Protein AF-A0A7C5VC91-F1 (afdb_monomer)

Secondary structure (DSSP, 8-state):
-HHHHHHHHHHHHHHSTT--PPPEE-GGG--TT-EEEEEETTS-EEEEEEEEEETTEEEEE-TTS-EEEEEGGGEEEEEEPPPEE-TTS-EE-HHHHHHH--SHHHHHHHHHHHHHHHHHHHHHHHHHTTS-HHHHHHHHHHHHHHHHHHHHHHHHHHHHHHHHHHHHHHHHHHHHHHHTS---GGGSSSSS--

Structure (mmCIF, N/CA/C/O backbone):
data_AF-A0A7C5VC91-F1
#
_entry.id   AF-A0A7C5VC91-F1
#
loop_
_atom_site.group_PDB
_atom_site.id
_atom_site.type_symbol
_atom_site.label_atom_id
_atom_site.label_alt_id
_atom_site.label_comp_id
_atom_site.label_asym_id
_atom_site.label_entity_id
_atom_site.label_seq_id
_atom_site.pdbx_PDB_ins_code
_atom_site.Cartn_x
_atom_site.Cartn_y
_atom_site.Cartn_z
_atom_site.occupancy
_atom_site.B_iso_or_equiv
_atom_site.auth_seq_id
_atom_site.auth_comp_id
_atom_site.auth_asym_id
_atom_site.auth_atom_id
_atom_site.pdbx_PDB_model_num
ATOM 1 N N . MET A 1 1 ? 8.340 -13.300 -43.856 1.00 57.03 1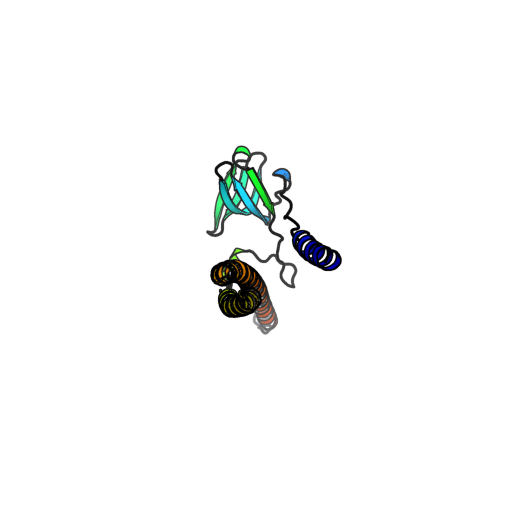 MET A N 1
ATOM 2 C CA . MET A 1 1 ? 7.976 -12.070 -43.106 1.00 57.03 1 MET A CA 1
ATOM 3 C C . MET A 1 1 ? 6.713 -12.177 -42.243 1.00 57.03 1 MET A C 1
ATOM 5 O O . MET A 1 1 ? 6.694 -11.562 -41.187 1.00 57.03 1 MET A O 1
ATOM 9 N N . VAL A 1 2 ? 5.677 -12.941 -42.617 1.00 63.28 2 VAL A N 1
ATOM 10 C CA . VAL A 1 2 ? 4.392 -12.965 -41.873 1.00 63.28 2 VAL A CA 1
ATOM 11 C C . VAL A 1 2 ? 4.487 -13.636 -40.489 1.00 63.28 2 VAL A C 1
ATOM 13 O O . VAL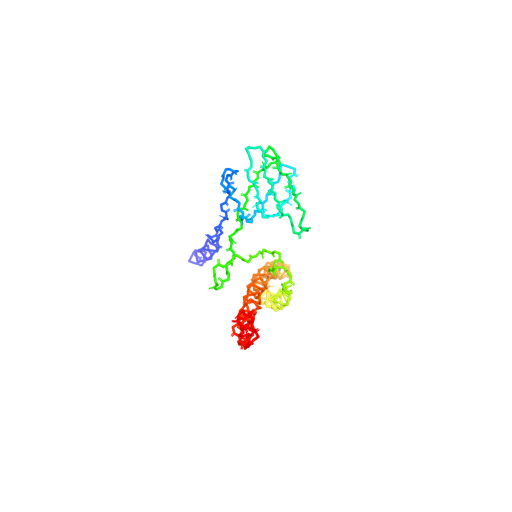 A 1 2 ? 3.925 -13.129 -39.523 1.00 63.28 2 VAL A O 1
ATOM 16 N N . LYS A 1 3 ? 5.274 -14.713 -40.346 1.00 62.66 3 LYS A N 1
ATOM 17 C CA . LYS A 1 3 ? 5.397 -15.466 -39.078 1.00 62.66 3 LYS A CA 1
ATOM 18 C C . LYS A 1 3 ? 5.996 -14.656 -37.912 1.00 62.66 3 LYS A C 1
ATOM 20 O O . LYS A 1 3 ? 5.588 -14.853 -36.775 1.00 62.66 3 LYS A O 1
ATOM 25 N N . SER A 1 4 ? 6.905 -13.713 -38.179 1.00 64.50 4 SER A N 1
ATOM 26 C CA . SER A 1 4 ? 7.536 -12.890 -37.129 1.00 64.50 4 SER A CA 1
ATOM 27 C C . SER A 1 4 ? 6.582 -11.830 -36.552 1.00 64.50 4 SER A C 1
ATOM 29 O O . SER A 1 4 ? 6.608 -11.570 -35.351 1.00 64.50 4 SER A O 1
ATOM 31 N N . LYS A 1 5 ? 5.660 -11.293 -37.368 1.00 67.94 5 LYS A N 1
ATOM 32 C CA . LYS A 1 5 ? 4.655 -10.315 -36.914 1.00 67.94 5 LYS A CA 1
ATOM 33 C C . LYS A 1 5 ? 3.611 -10.933 -35.971 1.00 67.94 5 LYS A C 1
ATOM 35 O O . LYS A 1 5 ? 3.174 -10.273 -35.034 1.00 67.94 5 LYS A O 1
ATOM 40 N N . ILE A 1 6 ? 3.255 -12.203 -36.186 1.00 74.75 6 ILE A N 1
ATOM 41 C CA . ILE A 1 6 ? 2.270 -12.921 -35.358 1.00 74.75 6 ILE A CA 1
ATOM 42 C C . ILE A 1 6 ? 2.822 -13.171 -33.946 1.00 74.75 6 ILE A C 1
ATOM 44 O O . ILE A 1 6 ? 2.123 -12.934 -32.967 1.00 74.75 6 ILE A O 1
ATOM 48 N N . ILE A 1 7 ? 4.094 -13.567 -33.822 1.00 73.62 7 ILE A N 1
ATOM 49 C CA . ILE A 1 7 ? 4.718 -13.859 -32.519 1.00 73.62 7 ILE A CA 1
ATOM 50 C C . ILE A 1 7 ? 4.812 -12.595 -31.651 1.00 73.62 7 ILE A C 1
ATOM 52 O O . ILE A 1 7 ? 4.464 -12.632 -30.471 1.00 73.62 7 ILE A O 1
ATOM 56 N N . LEU A 1 8 ? 5.209 -11.458 -32.236 1.00 72.19 8 LEU A N 1
ATOM 57 C CA . LEU A 1 8 ? 5.299 -10.187 -31.510 1.00 72.19 8 LEU A CA 1
ATOM 58 C C . LEU A 1 8 ? 3.923 -9.728 -30.995 1.00 72.19 8 LEU A C 1
ATOM 60 O O . LEU A 1 8 ? 3.803 -9.280 -29.857 1.00 72.19 8 LEU A O 1
ATOM 64 N N . SER A 1 9 ? 2.872 -9.897 -31.806 1.00 72.12 9 SER A N 1
ATOM 65 C CA . SER A 1 9 ? 1.502 -9.548 -31.419 1.00 72.12 9 SER A CA 1
ATOM 66 C C . SER A 1 9 ? 0.984 -10.399 -30.260 1.00 72.12 9 SER A C 1
ATOM 68 O O . SER A 1 9 ? 0.279 -9.873 -29.403 1.00 72.12 9 SER A O 1
ATOM 70 N N . VAL A 1 10 ? 1.317 -11.693 -30.214 1.00 73.56 10 VAL A N 1
ATOM 71 C CA . VAL A 1 10 ? 0.860 -12.597 -29.146 1.00 73.56 10 VAL A CA 1
ATOM 72 C C . VAL A 1 10 ? 1.529 -12.257 -27.812 1.00 73.56 10 VAL A C 1
ATOM 74 O O . VAL A 1 10 ? 0.835 -12.174 -26.802 1.00 73.56 10 VAL A O 1
ATOM 77 N N . ILE A 1 11 ? 2.836 -11.964 -27.808 1.00 73.00 11 ILE A N 1
ATOM 78 C CA . ILE A 1 11 ? 3.573 -11.577 -26.589 1.00 73.00 11 ILE A CA 1
ATOM 79 C C . ILE A 1 11 ? 2.999 -10.282 -25.994 1.00 73.00 11 ILE A C 1
ATOM 81 O O . ILE A 1 11 ? 2.732 -10.215 -24.792 1.00 73.00 11 ILE A O 1
ATOM 85 N N . VAL A 1 12 ? 2.734 -9.278 -26.838 1.00 72.44 12 VAL A N 1
ATOM 86 C CA . VAL A 1 12 ? 2.124 -8.009 -26.407 1.00 72.44 12 VAL A CA 1
ATOM 87 C C . VAL A 1 12 ? 0.711 -8.228 -25.858 1.00 72.44 12 VAL A C 1
ATOM 89 O O . VAL A 1 12 ? 0.364 -7.654 -24.827 1.00 72.44 12 VAL A O 1
ATOM 92 N N . LEU A 1 13 ? -0.090 -9.097 -26.485 1.00 68.12 13 LEU A N 1
ATOM 93 C CA . LEU A 1 13 ? -1.463 -9.360 -26.053 1.00 68.12 13 LEU A CA 1
ATOM 94 C C . LEU A 1 13 ? -1.518 -10.102 -24.706 1.00 68.12 13 LEU A C 1
ATOM 96 O O . LEU A 1 13 ? -2.333 -9.758 -23.852 1.00 68.12 13 LEU A O 1
ATOM 100 N N . THR A 1 14 ? -0.611 -11.058 -24.470 1.00 69.38 14 THR A N 1
ATOM 101 C CA . THR A 1 14 ? -0.527 -11.778 -23.184 1.00 69.38 14 THR A CA 1
ATOM 102 C C . THR A 1 14 ? -0.038 -10.910 -22.023 1.00 69.38 14 THR A C 1
ATOM 104 O O . THR A 1 14 ? -0.385 -11.176 -20.876 1.00 69.38 14 THR A O 1
ATOM 107 N N . GLY A 1 15 ? 0.713 -9.836 -22.292 1.00 64.94 15 GLY A N 1
ATOM 108 C CA . GLY A 1 15 ? 1.156 -8.899 -21.254 1.00 64.94 15 GLY A CA 1
ATOM 109 C C . GLY A 1 15 ? 0.039 -8.009 -20.691 1.00 64.94 15 GLY A C 1
ATOM 110 O O . GLY A 1 15 ? 0.188 -7.456 -19.601 1.00 64.94 15 GLY A O 1
ATOM 111 N N . LEU A 1 16 ? -1.088 -7.872 -21.401 1.00 62.41 16 LEU A N 1
ATOM 112 C CA . LEU A 1 16 ? -2.164 -6.938 -21.044 1.00 62.41 16 LEU A CA 1
ATOM 113 C C . LEU A 1 16 ? -3.298 -7.567 -20.216 1.00 62.41 16 LEU A C 1
ATOM 115 O O . LEU A 1 16 ? -4.097 -6.835 -19.631 1.00 62.41 16 LEU A O 1
ATOM 119 N N . THR A 1 17 ? -3.375 -8.895 -20.105 1.00 66.75 17 THR A N 1
ATOM 120 C CA . THR A 1 17 ? -4.518 -9.585 -19.470 1.00 66.75 17 THR A CA 1
ATOM 121 C C . THR A 1 17 ? -4.434 -9.705 -17.939 1.00 66.75 17 THR A C 1
ATOM 123 O O . THR A 1 17 ? -5.367 -10.199 -17.313 1.00 66.75 17 THR A O 1
ATOM 126 N N . GLY A 1 18 ? -3.365 -9.221 -17.295 1.00 59.62 18 GLY A N 1
ATOM 127 C CA . GLY A 1 18 ? -3.095 -9.464 -15.866 1.00 59.62 18 GLY A CA 1
ATOM 128 C C . GLY A 1 18 ? -3.644 -8.445 -14.854 1.00 59.62 18 GLY A C 1
ATOM 129 O O . GLY A 1 18 ? -3.421 -8.594 -13.652 1.00 59.62 18 GLY A O 1
ATOM 130 N N . CYS A 1 19 ? -4.335 -7.387 -15.280 1.00 66.50 19 CYS A N 1
ATOM 131 C CA . CYS A 1 19 ? -4.832 -6.357 -14.362 1.00 66.50 19 CYS A CA 1
ATOM 132 C C . CYS A 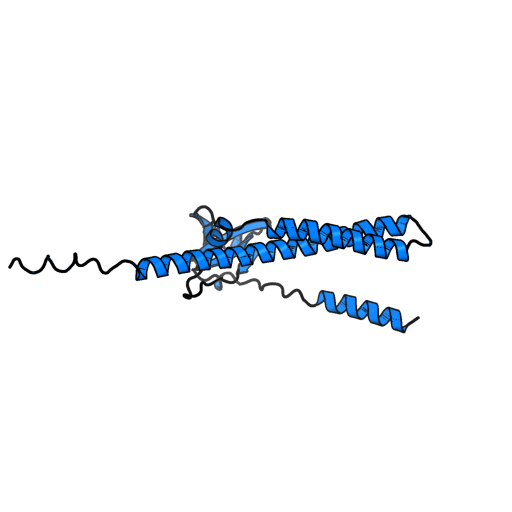1 19 ? -6.223 -6.707 -13.814 1.00 66.50 19 CYS A C 1
ATOM 134 O O . CYS A 1 19 ? -7.217 -6.096 -14.205 1.00 66.50 19 CYS A O 1
ATOM 136 N N . ALA A 1 20 ? -6.297 -7.638 -12.858 1.00 66.06 20 ALA A N 1
ATOM 137 C CA . ALA A 1 20 ? -7.486 -7.790 -12.020 1.00 66.06 20 ALA A CA 1
ATOM 138 C C . ALA A 1 20 ? -7.671 -6.504 -11.191 1.00 66.06 20 ALA A C 1
ATOM 140 O O . ALA A 1 20 ? -7.041 -6.303 -10.147 1.00 66.06 20 ALA A O 1
ATOM 141 N N . LYS A 1 21 ? -8.477 -5.565 -11.703 1.00 73.38 21 LYS A N 1
ATOM 142 C CA . LYS A 1 21 ? -8.856 -4.353 -10.970 1.00 73.38 21 LYS A CA 1
ATOM 143 C C . LYS A 1 21 ? -9.585 -4.793 -9.704 1.00 73.38 21 LYS A C 1
ATOM 145 O O . LYS A 1 21 ? -10.510 -5.595 -9.771 1.00 73.38 21 LYS A O 1
ATOM 150 N N . ARG A 1 22 ? -9.158 -4.276 -8.550 1.00 76.56 22 ARG A N 1
ATOM 151 C CA . ARG A 1 22 ? -9.860 -4.529 -7.286 1.00 76.56 22 ARG A CA 1
ATOM 152 C C . ARG A 1 22 ? -11.305 -4.039 -7.425 1.00 76.56 22 ARG A C 1
ATOM 154 O O . ARG A 1 22 ? -11.472 -2.902 -7.882 1.00 76.56 22 ARG A O 1
ATOM 161 N N . PRO A 1 23 ? -12.306 -4.859 -7.066 1.00 84.00 23 PRO A N 1
ATOM 162 C CA . PRO A 1 23 ? -13.695 -4.452 -7.164 1.00 84.00 23 PRO A CA 1
ATOM 163 C C . PRO A 1 23 ? -13.939 -3.254 -6.248 1.00 84.00 23 PRO A C 1
ATOM 165 O O . PRO A 1 23 ? -13.397 -3.169 -5.140 1.00 84.00 23 PRO A O 1
ATOM 168 N N . TYR A 1 24 ? -14.712 -2.302 -6.757 1.00 94.12 24 TYR A N 1
ATOM 169 C CA . TYR A 1 24 ? -15.314 -1.280 -5.916 1.00 94.12 24 TYR A CA 1
ATOM 170 C C . TYR A 1 24 ? -16.448 -1.933 -5.138 1.00 94.12 24 TYR A C 1
ATOM 172 O O . TYR A 1 24 ? -17.114 -2.815 -5.676 1.00 94.12 24 TYR A O 1
ATOM 180 N N . ILE A 1 25 ? -16.626 -1.513 -3.893 1.00 95.69 25 ILE A N 1
ATOM 181 C CA . ILE A 1 25 ? -17.716 -1.997 -3.048 1.00 95.69 25 ILE A CA 1
ATOM 182 C C . ILE A 1 25 ? -18.802 -0.932 -2.954 1.00 95.69 25 ILE A C 1
ATOM 184 O O . ILE A 1 25 ? -18.528 0.264 -3.125 1.00 95.69 25 ILE A O 1
ATOM 188 N N . HIS A 1 26 ? -20.025 -1.368 -2.681 1.00 96.69 26 HIS A N 1
ATOM 189 C CA . HIS A 1 26 ? -21.122 -0.459 -2.374 1.00 96.69 26 HIS A CA 1
ATOM 190 C C . HIS A 1 26 ? -20.989 0.112 -0.954 1.00 96.69 26 HIS A C 1
ATOM 192 O O . HIS A 1 26 ? -20.221 -0.382 -0.129 1.00 96.69 26 HIS A O 1
ATOM 198 N N . PHE A 1 27 ? -21.717 1.194 -0.669 1.00 96.00 27 PHE A N 1
ATOM 199 C CA . PHE A 1 27 ? -21.686 1.857 0.640 1.00 96.00 27 PHE A CA 1
ATOM 200 C C . PHE A 1 27 ? -22.170 0.922 1.753 1.00 96.00 27 PHE A C 1
ATOM 202 O O . PHE A 1 27 ? -21.615 0.895 2.845 1.00 96.00 27 PHE A O 1
ATOM 209 N N . GLU A 1 28 ? -23.182 0.123 1.442 1.00 95.62 28 GLU A N 1
ATOM 210 C CA . GLU A 1 28 ? -23.824 -0.839 2.330 1.00 95.62 28 GLU A CA 1
ATOM 211 C C . GLU A 1 28 ? -22.909 -2.032 2.661 1.00 95.62 28 GLU A C 1
ATOM 213 O O . GLU A 1 28 ? -23.094 -2.687 3.680 1.00 95.62 28 GLU A O 1
ATOM 218 N N . GLU A 1 29 ? -21.890 -2.283 1.835 1.00 95.12 29 GLU A N 1
ATOM 219 C CA . GLU A 1 29 ? -20.899 -3.356 2.012 1.00 95.12 29 GLU A CA 1
ATOM 220 C C . GLU A 1 29 ? -19.691 -2.911 2.863 1.00 95.12 29 GLU A C 1
ATOM 222 O O . GLU A 1 29 ? -18.749 -3.678 3.086 1.00 95.12 29 GLU A O 1
ATOM 227 N N . ALA A 1 30 ? -19.674 -1.657 3.328 1.00 94.94 30 ALA A N 1
ATOM 228 C CA . ALA A 1 30 ? -18.628 -1.125 4.193 1.00 94.94 30 ALA A CA 1
ATOM 229 C C . ALA A 1 30 ? -18.807 -1.618 5.641 1.00 94.94 30 ALA A C 1
ATOM 231 O O . ALA A 1 30 ? -19.343 -0.913 6.497 1.00 94.94 30 ALA A O 1
ATOM 232 N N . GLU A 1 31 ? -18.354 -2.841 5.920 1.00 92.94 31 GLU A N 1
ATOM 233 C CA . GLU A 1 31 ? -18.418 -3.410 7.273 1.00 92.94 31 GLU A CA 1
ATOM 234 C C . GLU A 1 31 ? -17.431 -2.713 8.233 1.00 92.94 31 GLU A C 1
ATOM 236 O O . GLU A 1 31 ? -16.351 -2.283 7.802 1.00 92.94 31 GLU A O 1
ATOM 241 N N . PRO A 1 32 ? -17.751 -2.639 9.540 1.00 92.12 32 PRO A N 1
ATOM 242 C CA . PRO A 1 32 ? -16.798 -2.231 10.568 1.00 92.12 32 PRO A CA 1
ATOM 243 C C . PRO A 1 32 ? -15.500 -3.044 10.506 1.00 92.12 32 PRO A C 1
ATOM 245 O O . PRO A 1 32 ? -15.490 -4.197 10.084 1.00 92.12 32 PRO A O 1
ATOM 248 N N . SER A 1 33 ? -14.391 -2.436 10.924 1.00 88.12 33 SER A N 1
ATOM 249 C CA . SER A 1 33 ? -13.038 -3.018 10.906 1.00 88.12 33 SER A CA 1
ATOM 250 C C . SER A 1 33 ? -12.404 -3.205 9.521 1.00 88.12 33 SER A C 1
ATOM 252 O O . SER A 1 33 ? -11.210 -3.502 9.445 1.00 88.12 33 SER A O 1
ATOM 254 N N . ASN A 1 34 ? -13.125 -2.970 8.420 1.00 90.44 34 ASN A N 1
ATOM 255 C CA . ASN A 1 34 ? -12.518 -2.961 7.090 1.00 90.44 34 ASN A CA 1
ATOM 256 C C . ASN A 1 34 ? -11.707 -1.677 6.855 1.00 90.44 34 ASN A C 1
ATOM 258 O O . ASN A 1 34 ? -12.163 -0.569 7.139 1.00 90.44 34 ASN A O 1
ATOM 262 N N . PHE A 1 35 ? -10.516 -1.814 6.267 1.00 91.94 35 PHE A N 1
ATOM 263 C CA . PHE A 1 35 ? -9.725 -0.673 5.805 1.00 91.94 35 PHE A CA 1
ATOM 264 C C . PHE A 1 35 ? -10.160 -0.268 4.393 1.00 91.94 35 PHE A C 1
ATOM 266 O O . PHE A 1 35 ? -10.033 -1.047 3.437 1.00 91.94 35 PHE A O 1
ATOM 273 N N . LEU A 1 36 ? -10.643 0.964 4.244 1.00 94.38 36 LEU A N 1
ATOM 274 C CA . LEU A 1 36 ? -11.180 1.484 2.989 1.00 94.38 36 LEU A CA 1
ATOM 275 C C . LEU A 1 36 ? -10.320 2.621 2.428 1.00 94.38 36 LEU A C 1
ATOM 277 O O . LEU A 1 36 ? -9.745 3.427 3.155 1.00 94.38 36 LEU A O 1
ATOM 281 N N . GLU A 1 37 ? -10.251 2.691 1.101 1.00 95.62 37 GLU A N 1
ATOM 282 C CA . GLU A 1 37 ? -9.867 3.891 0.357 1.00 95.62 37 GLU A CA 1
ATOM 283 C C . GLU A 1 37 ? -11.140 4.463 -0.275 1.00 95.62 37 GLU A C 1
ATOM 285 O O . GLU A 1 37 ? -11.728 3.851 -1.171 1.00 95.62 37 GLU A O 1
ATOM 290 N N . ILE A 1 38 ? -11.570 5.625 0.211 1.00 96.75 38 ILE A N 1
ATOM 291 C CA . ILE A 1 38 ? -12.729 6.359 -0.289 1.00 96.75 38 ILE A CA 1
ATOM 292 C C . ILE A 1 38 ? -12.236 7.473 -1.209 1.00 96.75 38 ILE A C 1
ATOM 294 O O . ILE A 1 38 ? -11.377 8.270 -0.837 1.00 96.75 38 ILE A O 1
ATOM 298 N N . ILE A 1 39 ? -12.786 7.529 -2.417 1.00 97.56 39 ILE A N 1
ATOM 299 C CA . ILE A 1 39 ? -12.580 8.626 -3.362 1.00 97.56 39 ILE A CA 1
ATOM 300 C C . ILE A 1 39 ? -13.851 9.465 -3.341 1.00 97.56 39 ILE A C 1
ATOM 302 O O . ILE A 1 39 ? -14.934 8.947 -3.623 1.00 97.56 39 ILE A O 1
ATOM 306 N N . LEU A 1 40 ? -13.722 10.742 -3.005 1.00 98.31 40 LEU A N 1
ATOM 307 C CA . LEU A 1 40 ? -14.830 11.685 -2.937 1.00 98.31 40 LEU A CA 1
ATOM 308 C C . LEU A 1 40 ? -15.199 12.241 -4.323 1.00 98.31 40 LEU A C 1
ATOM 310 O O . LEU A 1 40 ? -14.464 12.087 -5.304 1.00 98.31 40 LEU A O 1
ATOM 314 N N . GLN A 1 41 ? -16.351 12.905 -4.416 1.00 98.12 41 GLN A N 1
ATOM 315 C CA . GLN A 1 41 ? -16.823 13.561 -5.641 1.00 98.12 41 GLN A CA 1
ATOM 316 C C . GLN A 1 41 ? -15.867 14.657 -6.128 1.00 98.12 41 GLN A C 1
ATOM 318 O O . GLN A 1 41 ? -15.650 14.775 -7.333 1.00 98.12 41 GLN A O 1
ATOM 323 N N . ASN A 1 42 ? -15.230 15.384 -5.204 1.00 97.38 42 ASN A N 1
ATOM 324 C CA . ASN A 1 42 ? -14.195 16.383 -5.498 1.00 97.38 42 ASN A CA 1
ATOM 325 C C . ASN A 1 42 ? -12.853 15.760 -5.963 1.00 97.38 42 ASN A C 1
ATOM 327 O O . ASN A 1 42 ? -11.938 16.487 -6.336 1.00 97.38 42 ASN A O 1
ATOM 331 N N . GLY A 1 43 ? -12.718 14.427 -5.950 1.00 97.19 43 GLY A N 1
ATOM 332 C CA . GLY A 1 43 ? -11.495 13.701 -6.310 1.00 97.19 43 GLY A CA 1
ATOM 333 C C . GLY A 1 43 ? -10.506 13.483 -5.159 1.00 97.19 43 GLY A C 1
ATOM 334 O O . GLY A 1 43 ? -9.511 12.777 -5.347 1.00 97.19 43 GLY A O 1
ATOM 335 N N . GLU A 1 44 ? -10.780 14.031 -3.976 1.00 97.25 44 GLU A N 1
ATOM 336 C CA . GLU A 1 44 ? -10.001 13.800 -2.763 1.00 97.25 44 GLU A CA 1
ATOM 337 C C . GLU A 1 44 ? -10.052 12.326 -2.349 1.00 97.25 44 GLU A C 1
ATOM 339 O O . GLU A 1 44 ? -11.033 11.616 -2.595 1.00 97.25 44 GLU A O 1
ATOM 344 N N . LYS A 1 45 ? -8.967 11.848 -1.736 1.00 96.75 45 LYS A N 1
ATOM 345 C CA . LYS A 1 45 ? -8.838 10.464 -1.283 1.00 96.75 45 LYS A CA 1
ATOM 346 C C . LYS A 1 45 ? -8.687 10.416 0.224 1.00 96.75 45 LYS A C 1
ATOM 348 O O . LYS A 1 45 ? -7.699 10.912 0.755 1.00 96.75 45 LYS A O 1
ATOM 353 N N . ILE A 1 46 ? -9.612 9.725 0.873 1.00 95.44 46 ILE A N 1
ATOM 354 C CA . ILE A 1 46 ? -9.590 9.467 2.309 1.00 95.44 46 ILE A CA 1
ATOM 355 C C . ILE A 1 46 ? -9.291 7.984 2.518 1.00 95.44 46 ILE A C 1
ATOM 357 O O . ILE A 1 46 ? -9.814 7.122 1.810 1.00 95.44 46 ILE A O 1
ATOM 361 N N . GLN A 1 47 ? -8.412 7.674 3.467 1.00 94.75 47 GLN A N 1
ATOM 362 C CA . GLN A 1 47 ? -8.094 6.302 3.853 1.00 94.75 47 GLN A CA 1
ATOM 363 C C . GLN A 1 47 ? -8.279 6.148 5.355 1.00 94.75 47 GLN A C 1
ATOM 365 O O . GLN A 1 47 ? -7.895 7.033 6.118 1.00 94.75 47 GLN A O 1
ATOM 370 N N . GLY A 1 48 ? -8.855 5.027 5.766 1.00 93.62 48 GLY A N 1
ATOM 371 C CA . GLY A 1 48 ? -9.050 4.735 7.175 1.00 93.62 48 GLY A CA 1
ATOM 372 C C . GLY A 1 48 ? -9.787 3.426 7.403 1.00 93.62 48 GLY A C 1
ATOM 373 O O . GLY A 1 48 ? -10.283 2.792 6.466 1.00 93.62 48 GLY A O 1
ATOM 374 N N . THR A 1 49 ? -9.854 3.036 8.668 1.00 93.38 49 THR A N 1
ATOM 375 C CA . THR A 1 49 ? -10.607 1.859 9.108 1.00 93.38 49 THR A CA 1
ATOM 376 C C . THR A 1 49 ? -12.036 2.266 9.434 1.00 93.38 49 THR A C 1
ATOM 378 O O . THR A 1 49 ? -12.242 3.243 10.150 1.00 93.38 49 THR A O 1
ATOM 381 N N . VAL A 1 50 ? -13.032 1.535 8.936 1.00 95.50 50 VAL A N 1
ATOM 382 C CA . VAL A 1 50 ? -14.438 1.798 9.275 1.00 95.50 50 VAL A CA 1
ATOM 383 C C . VAL A 1 50 ? -14.654 1.514 10.755 1.00 95.50 50 VAL A C 1
ATOM 385 O O . VAL A 1 50 ? -14.533 0.374 11.200 1.00 95.50 50 VAL A O 1
ATOM 388 N N . MET A 1 51 ? -14.990 2.548 11.520 1.00 95.56 51 MET A N 1
ATOM 389 C CA . MET A 1 51 ? -15.427 2.397 12.906 1.00 95.56 51 MET A CA 1
ATOM 390 C C . MET A 1 51 ? -16.916 2.094 12.980 1.00 95.56 51 MET A C 1
ATOM 392 O O . MET A 1 51 ? -17.339 1.226 13.738 1.00 95.56 51 MET A O 1
ATOM 396 N N . LYS A 1 52 ? -17.712 2.826 12.197 1.00 96.44 52 LYS A N 1
ATOM 397 C CA . LYS A 1 52 ? -19.169 2.728 12.212 1.00 96.44 52 LYS A CA 1
ATOM 398 C C . LYS A 1 52 ? -19.729 3.021 10.826 1.00 96.44 52 LYS A C 1
ATOM 400 O O . LYS A 1 52 ? -19.270 3.949 10.158 1.00 96.44 52 LYS A O 1
ATOM 405 N N . SER A 1 53 ? -20.727 2.239 10.426 1.00 97.00 53 SER A N 1
ATOM 406 C CA . SER A 1 53 ? -21.502 2.462 9.207 1.00 97.00 53 SER A CA 1
ATOM 407 C C . SER A 1 53 ? -22.901 2.933 9.590 1.00 97.00 53 SER A C 1
ATOM 409 O O . SER A 1 53 ? -23.623 2.227 10.294 1.00 97.00 53 SER A O 1
ATOM 411 N N . GLU A 1 54 ? -23.254 4.157 9.202 1.00 96.81 54 GLU A N 1
ATOM 412 C CA . GLU A 1 54 ? -24.577 4.742 9.423 1.00 96.81 54 GLU A CA 1
ATOM 413 C C . GLU A 1 54 ? -25.284 4.957 8.076 1.00 96.81 54 GLU A C 1
ATOM 415 O O . GLU A 1 54 ? -24.615 5.111 7.054 1.00 96.81 54 GLU A O 1
ATOM 420 N N . PRO A 1 55 ? -26.629 5.039 8.029 1.00 96.94 55 PRO A N 1
ATOM 421 C CA . PRO A 1 55 ? -27.369 5.128 6.763 1.00 96.94 55 PRO A CA 1
ATOM 422 C C . PRO A 1 55 ? -26.948 6.284 5.838 1.00 96.94 55 PRO A C 1
ATOM 424 O O . PRO A 1 55 ? -27.101 6.197 4.617 1.00 96.94 55 PRO A O 1
ATOM 427 N N . HIS A 1 56 ? -26.418 7.370 6.411 1.00 97.62 56 HIS A N 1
ATOM 428 C CA . HIS A 1 56 ? -26.067 8.596 5.690 1.00 97.62 56 HIS A CA 1
ATOM 429 C C . HIS A 1 56 ? -24.583 8.968 5.765 1.00 97.62 56 HIS A C 1
ATOM 431 O O . HIS A 1 56 ? -24.179 9.920 5.097 1.00 97.62 56 HIS A O 1
ATOM 437 N N . GLN A 1 57 ? -23.765 8.247 6.537 1.00 98.00 57 GLN A N 1
ATOM 438 C CA . GLN A 1 57 ? -22.346 8.564 6.709 1.00 98.00 57 GLN A CA 1
ATOM 439 C C . GLN A 1 57 ? -21.513 7.347 7.129 1.00 98.00 57 GLN A C 1
ATOM 441 O O . GLN A 1 57 ? -22.004 6.442 7.799 1.00 98.00 57 GLN A O 1
ATOM 446 N N . LEU A 1 58 ? -20.233 7.345 6.754 1.00 97.81 58 LEU A N 1
ATOM 447 C CA . LEU A 1 58 ? -19.229 6.410 7.265 1.00 97.81 58 LEU A CA 1
ATOM 448 C C . LEU A 1 58 ? -18.320 7.135 8.245 1.00 97.81 58 LEU A C 1
ATOM 450 O O . LEU A 1 58 ? -17.757 8.173 7.908 1.00 97.81 58 LEU A O 1
ATOM 454 N N . VAL A 1 59 ? -18.126 6.562 9.429 1.00 97.81 59 VAL A N 1
ATOM 455 C CA . VAL A 1 59 ? -17.138 7.059 10.389 1.00 97.81 59 VAL A CA 1
ATOM 456 C C . VAL A 1 59 ? -15.867 6.242 10.219 1.00 97.81 59 VAL A C 1
ATOM 458 O O . VAL A 1 59 ? -15.854 5.036 10.481 1.00 97.81 59 VAL A O 1
ATOM 461 N N . LEU A 1 60 ? -14.803 6.894 9.760 1.00 96.81 60 LEU A N 1
ATOM 462 C CA . LEU A 1 60 ? -13.490 6.294 9.549 1.00 96.81 60 LEU A CA 1
ATOM 463 C C . LEU A 1 60 ? -12.516 6.733 10.639 1.00 96.81 60 LEU A C 1
ATOM 465 O O . LEU A 1 60 ? -12.470 7.908 10.988 1.00 96.81 60 LEU A O 1
ATOM 469 N N . LEU A 1 61 ? -11.673 5.817 11.101 1.00 94.94 61 LEU A N 1
ATOM 470 C CA . LEU A 1 61 ? -10.466 6.139 11.851 1.00 94.94 61 LEU A CA 1
ATOM 471 C C . LEU A 1 61 ? -9.313 6.342 10.864 1.00 94.94 61 LEU A C 1
ATOM 473 O O . LEU A 1 61 ? -8.870 5.384 10.223 1.00 94.94 61 LEU A O 1
ATOM 477 N N . ALA A 1 62 ? -8.860 7.584 10.710 1.00 92.50 62 ALA A N 1
ATOM 478 C CA . ALA A 1 62 ? -7.718 7.923 9.867 1.00 92.50 62 ALA A CA 1
ATOM 479 C C . ALA A 1 62 ? -6.386 7.621 10.576 1.00 92.50 62 ALA A C 1
ATOM 481 O O . ALA A 1 62 ? -6.336 7.449 11.792 1.00 92.50 62 ALA A O 1
ATOM 482 N N . SER A 1 63 ? -5.276 7.619 9.831 1.00 81.44 63 SER A N 1
ATOM 483 C CA . SER A 1 63 ? -3.952 7.229 10.350 1.00 81.44 63 SER A CA 1
ATOM 484 C C . SER A 1 63 ? -3.405 8.106 11.491 1.00 81.44 63 SER A C 1
ATOM 486 O O . SER A 1 63 ? -2.452 7.709 12.150 1.00 81.44 63 SER A O 1
ATOM 488 N N . GLN A 1 64 ? -3.996 9.277 11.756 1.00 84.50 64 GLN A N 1
ATOM 489 C CA . GLN A 1 64 ? -3.668 10.132 12.912 1.00 84.50 64 GLN A CA 1
ATOM 490 C C . GLN A 1 64 ? -4.562 9.858 14.132 1.00 84.50 64 GLN A C 1
ATOM 492 O O . GLN A 1 64 ? -4.633 10.674 15.046 1.00 84.50 64 GLN A O 1
ATOM 497 N N . ASN A 1 65 ? -5.274 8.728 14.134 1.00 85.38 65 ASN A N 1
ATOM 498 C CA . ASN A 1 65 ? -6.260 8.369 15.150 1.00 85.38 65 ASN A CA 1
ATOM 499 C C . ASN A 1 65 ? -7.424 9.376 15.261 1.00 85.38 65 ASN A C 1
ATOM 501 O O . ASN A 1 65 ? -8.117 9.435 16.275 1.00 85.38 65 ASN A O 1
ATOM 505 N N . SER A 1 66 ? -7.637 10.181 14.218 1.00 93.81 66 SER A N 1
ATOM 506 C CA . SER A 1 66 ? -8.759 11.104 14.115 1.00 93.81 66 SER A CA 1
ATOM 507 C C . SER A 1 66 ? -9.952 10.402 13.474 1.00 93.81 66 SER A C 1
ATOM 509 O O . SER A 1 66 ? -9.831 9.746 12.436 1.00 93.81 66 SER A O 1
ATOM 511 N N . ALA A 1 67 ? -11.116 10.536 14.108 1.00 96.75 67 ALA A N 1
ATOM 512 C CA . ALA A 1 67 ? -12.372 10.087 13.532 1.00 96.75 67 ALA A CA 1
ATOM 513 C C . ALA A 1 67 ? -12.835 11.105 12.481 1.00 96.75 67 ALA A C 1
ATOM 515 O O . ALA A 1 67 ? -12.995 12.289 12.779 1.00 96.75 67 ALA A O 1
ATOM 516 N N . ILE A 1 68 ? -13.052 10.644 11.254 1.00 97.38 68 ILE A N 1
ATOM 517 C CA . ILE A 1 68 ? -13.547 11.448 10.139 1.00 97.38 68 ILE A CA 1
ATOM 518 C C . ILE A 1 68 ? -14.905 10.887 9.736 1.00 97.38 68 ILE A C 1
ATOM 520 O O . ILE A 1 68 ? -15.008 9.716 9.370 1.00 97.38 68 ILE A O 1
ATOM 524 N N . SER A 1 69 ? -15.942 11.723 9.787 1.00 97.94 69 SER A N 1
ATOM 525 C CA . SER A 1 69 ? -17.246 11.366 9.231 1.00 97.94 69 SER A CA 1
ATOM 526 C C . SER A 1 69 ? -17.308 11.738 7.753 1.00 97.94 69 SER A C 1
ATOM 528 O O . SER A 1 69 ? -17.049 12.884 7.383 1.00 97.94 69 SER A O 1
ATOM 530 N N . VAL A 1 70 ? -17.645 10.770 6.905 1.00 98.19 70 VAL A N 1
ATOM 531 C CA . VAL A 1 70 ? -17.746 10.922 5.453 1.00 98.19 70 VAL A CA 1
ATOM 532 C C . VAL A 1 70 ? -19.202 10.708 5.028 1.00 98.19 70 VAL A C 1
ATOM 534 O O . VAL A 1 70 ? -19.675 9.567 5.029 1.00 98.19 70 VAL A O 1
ATOM 537 N N . PRO A 1 71 ? -19.932 11.773 4.654 1.00 98.38 71 PRO A N 1
ATOM 538 C CA . PRO A 1 71 ? -21.313 11.661 4.195 1.00 98.38 71 PRO A CA 1
ATOM 539 C C . PRO A 1 71 ? -21.449 10.810 2.925 1.00 98.38 71 PRO A C 1
ATOM 541 O O . PRO A 1 71 ? -20.653 10.926 1.997 1.00 98.38 71 PRO A O 1
ATOM 544 N N . LYS A 1 72 ? -22.502 9.993 2.825 1.00 98.12 72 LYS A N 1
ATOM 545 C CA . LYS A 1 72 ? -22.748 9.107 1.670 1.00 98.12 72 LYS A CA 1
ATOM 546 C C . LYS A 1 72 ? -22.788 9.864 0.340 1.00 98.12 72 LYS A C 1
ATOM 548 O O . LYS A 1 72 ? -22.300 9.366 -0.670 1.00 98.12 72 LYS A O 1
ATOM 553 N N . ASN A 1 73 ? -23.349 11.072 0.340 1.00 98.12 73 ASN A N 1
ATOM 554 C CA . ASN A 1 73 ? -23.493 11.902 -0.855 1.00 98.12 73 ASN A CA 1
ATOM 555 C C . ASN A 1 73 ? -22.171 12.498 -1.361 1.00 98.12 73 ASN A C 1
ATOM 557 O O . ASN A 1 73 ? -22.125 12.905 -2.514 1.00 98.12 73 ASN A O 1
ATOM 561 N N . THR A 1 74 ? -21.104 12.542 -0.557 1.00 98.25 74 THR A N 1
ATOM 562 C CA . THR A 1 74 ? -19.787 13.023 -1.009 1.00 98.25 74 THR A CA 1
ATOM 563 C C . THR A 1 74 ? -18.924 11.898 -1.571 1.00 98.25 74 THR A C 1
ATOM 565 O O . THR A 1 74 ? -17.907 12.170 -2.210 1.00 98.25 74 THR A O 1
ATOM 568 N N . ILE A 1 75 ? -19.322 10.637 -1.384 1.00 98.19 75 ILE A N 1
ATOM 569 C CA . ILE A 1 75 ? -18.574 9.460 -1.822 1.00 98.19 75 ILE A CA 1
ATOM 570 C C . ILE A 1 75 ? -18.812 9.211 -3.312 1.00 98.19 75 ILE A C 1
ATOM 572 O O . ILE A 1 75 ? -19.945 9.118 -3.777 1.00 98.19 75 ILE A O 1
ATOM 576 N N . ARG A 1 76 ? -17.723 9.054 -4.068 1.00 97.88 76 ARG A N 1
ATOM 577 C CA . ARG A 1 76 ? -17.756 8.657 -5.481 1.00 97.88 76 ARG A CA 1
ATOM 578 C C . ARG A 1 76 ? -17.442 7.176 -5.660 1.00 97.88 76 ARG A C 1
ATOM 580 O O . ARG A 1 76 ? -18.114 6.500 -6.428 1.00 97.88 76 ARG A O 1
ATOM 587 N N . LEU A 1 77 ? -16.389 6.683 -5.007 1.00 97.56 77 LEU A N 1
ATOM 588 C CA . LEU A 1 77 ? -15.947 5.288 -5.098 1.00 97.56 77 LEU A CA 1
ATOM 589 C C . LEU A 1 77 ? -15.428 4.811 -3.745 1.00 97.56 77 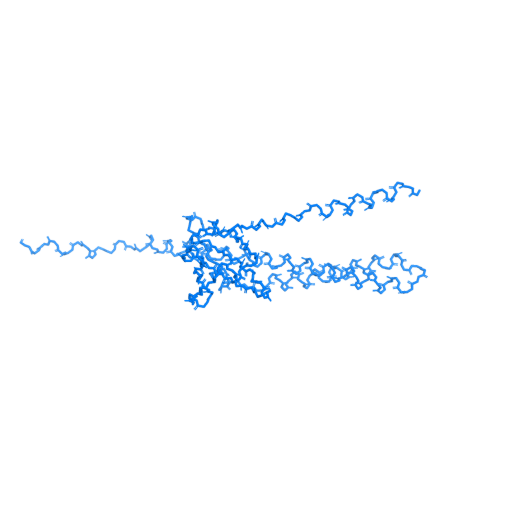LEU A C 1
ATOM 591 O O . LEU A 1 77 ? -14.712 5.546 -3.067 1.00 97.56 77 LEU A O 1
ATOM 595 N N . ILE A 1 78 ? -15.705 3.554 -3.409 1.00 97.25 78 ILE A N 1
ATOM 596 C CA . ILE A 1 78 ? -15.161 2.889 -2.225 1.00 97.25 78 ILE A CA 1
ATOM 597 C C . ILE A 1 78 ? -14.342 1.687 -2.681 1.00 97.25 78 ILE A C 1
ATOM 599 O O . ILE A 1 78 ? -14.790 0.873 -3.490 1.00 97.25 78 ILE A O 1
ATOM 603 N N . ARG A 1 79 ? -13.116 1.574 -2.174 1.00 95.44 79 ARG A N 1
ATOM 604 C CA . ARG A 1 79 ? -12.234 0.433 -2.418 1.00 95.44 79 ARG A CA 1
ATOM 605 C C . ARG A 1 79 ? -11.881 -0.241 -1.107 1.00 95.44 79 ARG A C 1
ATOM 607 O O . ARG A 1 79 ? -11.247 0.369 -0.250 1.00 95.44 79 ARG A O 1
ATOM 614 N N . ARG A 1 80 ? -12.197 -1.531 -0.998 1.00 92.88 80 ARG A N 1
ATOM 615 C CA . ARG A 1 80 ? -11.737 -2.360 0.117 1.00 92.88 80 ARG A CA 1
ATOM 616 C C . ARG A 1 80 ? -10.274 -2.741 -0.082 1.00 92.88 80 ARG A C 1
ATOM 618 O O . ARG A 1 80 ? -9.908 -3.309 -1.119 1.00 92.88 80 ARG A O 1
ATOM 625 N N . LYS A 1 81 ? -9.415 -2.445 0.897 1.00 87.75 81 LYS A N 1
ATOM 626 C CA . LYS A 1 81 ? -8.087 -3.068 0.950 1.00 87.75 81 LYS A CA 1
ATOM 627 C C . LYS A 1 81 ? -8.233 -4.439 1.619 1.00 87.75 81 LYS A C 1
ATOM 629 O O . LYS A 1 81 ? -8.936 -4.539 2.619 1.00 87.75 81 LYS A O 1
ATOM 634 N N . PRO A 1 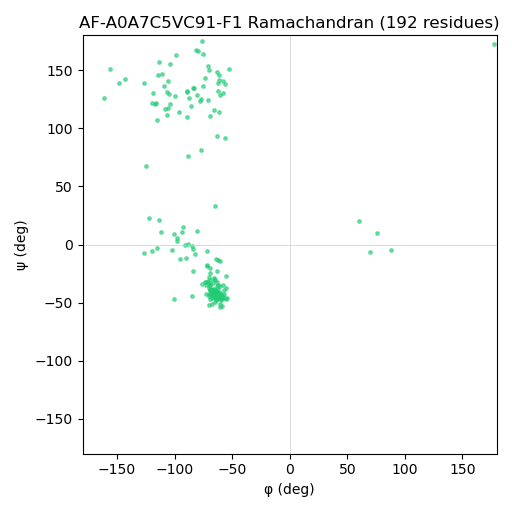82 ? -7.620 -5.500 1.066 1.00 85.25 82 PRO A N 1
ATOM 635 C CA . PRO A 1 82 ? -7.680 -6.811 1.694 1.00 85.25 82 PRO A CA 1
ATOM 636 C C . PRO A 1 82 ? -7.009 -6.738 3.073 1.00 85.25 82 PRO A C 1
ATOM 638 O O . PRO A 1 82 ? -5.899 -6.194 3.151 1.00 85.25 82 PRO A O 1
ATOM 641 N N . PRO A 1 83 ? -7.653 -7.262 4.129 1.00 86.12 83 PRO A N 1
ATOM 642 C CA . PRO A 1 83 ? -7.027 -7.345 5.437 1.00 86.12 83 PRO A CA 1
ATOM 643 C C . PRO A 1 83 ? -5.780 -8.228 5.358 1.00 86.12 83 PRO A C 1
ATOM 645 O O . PRO A 1 83 ? -5.708 -9.180 4.575 1.00 86.12 83 PRO A O 1
ATOM 648 N N . VAL A 1 84 ? -4.774 -7.879 6.151 1.00 90.88 84 VAL A N 1
ATOM 649 C CA . VAL A 1 84 ? -3.591 -8.710 6.369 1.00 90.88 84 VAL A CA 1
ATOM 650 C C . VAL A 1 84 ? -3.724 -9.273 7.771 1.00 90.88 84 VAL A C 1
ATOM 652 O O . VAL A 1 84 ? -4.012 -8.520 8.694 1.00 90.88 84 VAL A O 1
ATOM 655 N N . TYR A 1 85 ? -3.540 -10.577 7.926 1.00 92.00 85 TYR A N 1
ATOM 656 C CA . TYR A 1 85 ? -3.608 -11.241 9.223 1.00 92.00 85 TYR A CA 1
ATOM 657 C C . TYR A 1 85 ? -2.220 -11.722 9.634 1.00 92.00 85 TYR A C 1
ATOM 659 O O . TYR A 1 85 ? -1.408 -12.093 8.780 1.00 92.00 85 TYR A O 1
ATOM 667 N N . ASP A 1 86 ? -1.958 -11.699 10.936 1.00 93.81 86 ASP A N 1
ATOM 668 C CA . ASP A 1 86 ? -0.814 -12.388 11.516 1.00 93.81 86 ASP A CA 1
ATOM 669 C C . ASP A 1 86 ? -1.072 -13.902 11.602 1.00 93.81 86 ASP A C 1
ATOM 671 O O . ASP A 1 86 ? -2.157 -14.401 11.293 1.00 93.81 86 ASP A O 1
ATOM 675 N N . GLN A 1 87 ? -0.062 -14.656 12.031 1.00 92.75 87 GLN A N 1
ATOM 676 C CA . GLN A 1 87 ? -0.162 -16.112 12.206 1.00 92.75 87 GLN A CA 1
ATOM 677 C C . GLN A 1 87 ? -1.173 -16.557 13.278 1.00 92.75 87 GLN A C 1
ATOM 679 O O . GLN A 1 87 ? -1.505 -17.735 13.347 1.00 92.75 87 GLN A O 1
ATOM 684 N N . PHE A 1 88 ? -1.662 -15.631 14.105 1.00 91.88 88 PHE A N 1
ATOM 685 C CA . PHE A 1 88 ? -2.669 -15.873 15.137 1.00 91.88 88 PHE A CA 1
ATOM 686 C C . PHE A 1 88 ? -4.079 -15.477 14.665 1.00 91.88 88 PHE A C 1
ATOM 688 O O . PHE A 1 88 ? -5.018 -15.483 15.457 1.00 91.88 88 PHE A O 1
ATOM 695 N N . GLY A 1 89 ? -4.239 -15.094 13.393 1.00 91.19 89 GLY A N 1
ATOM 696 C CA . GLY A 1 89 ? -5.509 -14.631 12.835 1.00 91.19 89 GLY A CA 1
ATOM 697 C C . GLY A 1 89 ? -5.894 -13.207 13.247 1.00 91.19 89 GLY A C 1
ATOM 698 O O . GLY A 1 89 ? -7.010 -12.774 12.965 1.00 91.19 89 GLY A O 1
ATOM 699 N N . ARG A 1 90 ? -4.999 -12.444 13.889 1.00 90.50 90 ARG A N 1
ATOM 700 C CA . ARG A 1 90 ? -5.257 -11.045 14.260 1.00 90.50 90 ARG A CA 1
ATOM 701 C C . ARG A 1 90 ? -4.950 -10.136 13.081 1.00 90.50 90 ARG A C 1
ATOM 703 O O . ARG A 1 90 ? -3.900 -10.256 12.452 1.00 90.50 90 ARG A O 1
ATOM 710 N N . GLY A 1 91 ? -5.838 -9.183 12.808 1.00 87.75 91 GLY A N 1
ATOM 711 C CA . GLY A 1 91 ? -5.604 -8.168 11.783 1.00 87.75 91 GLY A CA 1
ATOM 712 C C . GLY A 1 91 ? -4.326 -7.364 12.053 1.00 87.75 91 GLY A C 1
ATOM 713 O O . GLY A 1 91 ? -4.000 -7.035 13.198 1.00 87.75 91 GLY A O 1
ATOM 714 N N . ILE A 1 92 ? -3.590 -7.061 10.992 1.00 89.62 92 ILE A N 1
ATOM 715 C CA . ILE A 1 92 ? -2.465 -6.132 10.980 1.00 89.62 92 ILE A CA 1
ATOM 716 C C . ILE A 1 92 ? -2.954 -4.865 10.285 1.00 89.62 92 ILE A C 1
ATOM 718 O O . ILE A 1 92 ? -3.350 -4.909 9.115 1.00 89.62 92 ILE A O 1
ATOM 722 N N . SER A 1 93 ? -2.956 -3.747 11.009 1.00 86.44 93 SER A N 1
ATOM 723 C CA . SER A 1 93 ? -3.381 -2.466 10.447 1.00 86.44 93 SER A CA 1
ATOM 724 C C . SER A 1 93 ? -2.353 -1.949 9.438 1.00 86.44 93 SER A C 1
ATOM 726 O O . SER A 1 93 ? -1.164 -2.272 9.500 1.00 86.44 93 SER A O 1
ATOM 728 N N . GLU A 1 94 ? -2.791 -1.131 8.479 1.00 85.12 94 GLU A N 1
ATOM 729 C CA . GLU A 1 94 ? -1.846 -0.504 7.548 1.00 85.12 94 GLU A CA 1
ATOM 730 C C . GLU A 1 94 ? -0.928 0.487 8.278 1.00 85.12 94 GLU A C 1
ATOM 732 O O . GLU A 1 94 ? 0.220 0.642 7.878 1.00 85.12 94 GLU A O 1
ATOM 737 N N . GLU A 1 95 ? -1.376 1.099 9.374 1.00 85.00 95 GLU A N 1
ATOM 738 C CA . GLU A 1 95 ? -0.555 1.945 10.245 1.00 85.00 95 GLU A CA 1
ATOM 739 C C . GLU A 1 95 ? 0.638 1.172 10.827 1.00 85.00 95 GLU A C 1
ATOM 741 O O . GLU A 1 95 ? 1.769 1.656 10.786 1.00 85.00 95 GLU A O 1
ATOM 746 N N . GLU A 1 96 ? 0.409 -0.054 11.303 1.00 89.00 96 GLU A N 1
ATOM 747 C CA . GLU A 1 96 ? 1.456 -0.926 11.846 1.00 89.00 96 GLU A CA 1
ATOM 748 C C . GLU A 1 96 ? 2.413 -1.410 10.752 1.00 89.00 96 GLU A C 1
ATOM 750 O O . GLU A 1 96 ? 3.621 -1.478 10.960 1.00 89.00 96 GLU A O 1
ATOM 755 N N . ILE A 1 97 ? 1.902 -1.668 9.544 1.00 91.75 97 ILE A N 1
ATOM 756 C CA . ILE A 1 97 ? 2.755 -1.974 8.389 1.00 91.75 97 ILE A CA 1
ATOM 757 C C . ILE A 1 97 ? 3.626 -0.761 8.042 1.00 91.75 97 ILE A C 1
ATOM 759 O O . ILE A 1 97 ? 4.812 -0.923 7.769 1.00 91.75 97 ILE A O 1
ATOM 763 N N . GLN A 1 98 ? 3.069 0.453 8.021 1.00 90.56 98 GLN A N 1
ATOM 764 C CA . GLN A 1 98 ? 3.808 1.661 7.639 1.00 90.56 98 GLN A CA 1
ATOM 765 C C . GLN A 1 98 ? 4.844 2.075 8.687 1.00 90.56 98 GLN A C 1
ATOM 767 O O . GLN A 1 98 ? 5.882 2.603 8.298 1.00 90.56 98 GLN A O 1
ATOM 772 N N . SER A 1 99 ? 4.608 1.812 9.976 1.00 93.12 99 SER A N 1
ATOM 773 C CA . SER A 1 99 ? 5.545 2.178 11.046 1.00 93.12 99 SER A CA 1
ATOM 774 C C . SER A 1 99 ? 6.870 1.411 10.974 1.00 93.12 99 SER A C 1
ATOM 776 O O . SER A 1 99 ? 7.909 1.960 11.332 1.00 93.12 99 SER A O 1
ATOM 778 N N . VAL A 1 100 ? 6.858 0.176 10.458 1.00 95.56 100 VAL A N 1
ATOM 779 C CA . VAL A 1 100 ? 8.069 -0.649 10.278 1.00 95.56 100 VAL A CA 1
ATOM 780 C C . VAL A 1 100 ? 8.575 -0.684 8.834 1.00 95.56 100 VAL A C 1
ATOM 782 O O . VAL A 1 100 ? 9.609 -1.288 8.538 1.00 95.56 100 VAL A O 1
ATOM 785 N N . LYS A 1 101 ? 7.847 -0.071 7.899 1.00 94.31 101 LYS A N 1
ATOM 786 C CA . LYS A 1 101 ? 8.180 -0.138 6.479 1.00 94.31 101 LYS A CA 1
ATOM 787 C C . LYS A 1 101 ? 9.435 0.663 6.164 1.00 94.31 101 LYS A C 1
ATOM 789 O O . LYS A 1 101 ? 9.488 1.875 6.344 1.00 94.31 101 LYS A O 1
ATOM 794 N N . THR A 1 102 ? 10.409 -0.008 5.560 1.00 94.12 102 THR A N 1
ATOM 795 C CA . THR A 1 102 ? 11.610 0.634 5.015 1.00 94.12 102 THR A CA 1
ATOM 796 C C . THR A 1 102 ? 11.483 0.844 3.504 1.00 94.12 102 THR A C 1
ATOM 798 O O . THR A 1 102 ? 10.620 0.259 2.850 1.00 94.12 102 THR A O 1
ATOM 801 N N . SER A 1 103 ? 12.328 1.704 2.933 1.00 93.62 103 SER A N 1
ATOM 802 C CA . SER A 1 103 ? 12.419 1.951 1.483 1.00 93.62 103 SER A CA 1
ATOM 803 C C . SER A 1 103 ? 13.5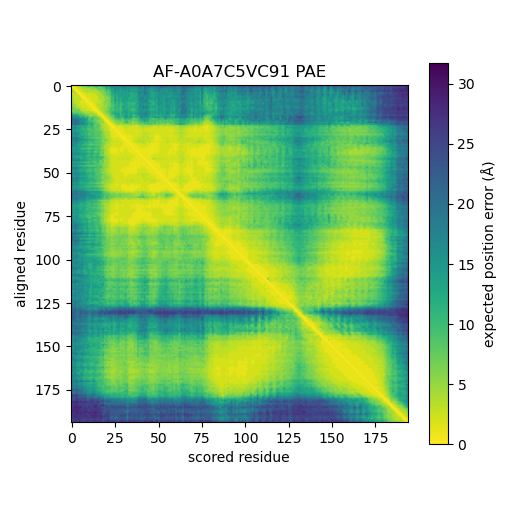99 1.224 0.826 1.00 93.62 103 SER A C 1
ATOM 805 O O . SER A 1 103 ? 13.916 1.471 -0.341 1.00 93.62 103 SER A O 1
ATOM 807 N N . LYS A 1 104 ? 14.275 0.335 1.567 1.00 93.81 104 LYS A N 1
ATOM 808 C CA . LYS A 1 104 ? 15.534 -0.287 1.145 1.00 93.81 104 LYS A CA 1
ATOM 809 C C . LYS A 1 104 ? 15.359 -1.100 -0.135 1.00 93.81 104 LYS A C 1
ATOM 811 O O . LYS A 1 104 ? 16.155 -0.937 -1.059 1.00 93.81 104 LYS A O 1
ATOM 816 N N . ASN A 1 105 ? 14.319 -1.932 -0.235 1.00 91.50 105 ASN A N 1
ATOM 817 C CA . ASN A 1 105 ? 14.123 -2.732 -1.442 1.00 91.50 105 ASN A CA 1
ATOM 818 C C . ASN A 1 105 ? 13.644 -1.864 -2.601 1.00 91.50 105 ASN A C 1
ATOM 820 O O . ASN A 1 105 ? 14.080 -2.092 -3.723 1.00 91.50 105 ASN A O 1
ATOM 824 N N . THR A 1 106 ? 12.821 -0.836 -2.359 1.00 92.81 106 THR A N 1
ATOM 825 C CA . THR A 1 106 ? 12.477 0.139 -3.405 1.00 92.81 106 THR A CA 1
ATOM 826 C C . THR A 1 106 ? 13.732 0.760 -4.010 1.00 92.81 106 THR A C 1
ATOM 828 O O . THR A 1 106 ? 13.851 0.785 -5.233 1.00 92.81 106 THR A O 1
ATOM 831 N N . VAL A 1 107 ? 14.691 1.199 -3.191 1.00 93.56 107 VAL A N 1
ATOM 832 C CA . VAL A 1 107 ? 15.946 1.793 -3.679 1.00 93.56 107 VAL A CA 1
ATOM 833 C C . VAL A 1 107 ? 16.787 0.767 -4.440 1.00 93.56 107 VAL A C 1
ATOM 835 O O . VAL A 1 107 ? 17.177 1.035 -5.574 1.00 93.56 107 VAL A O 1
ATOM 838 N N . ILE A 1 108 ? 17.010 -0.423 -3.872 1.00 93.31 108 ILE A N 1
ATOM 839 C CA . ILE A 1 108 ? 17.821 -1.477 -4.507 1.00 93.31 108 ILE A CA 1
ATOM 840 C C . ILE A 1 108 ? 17.227 -1.894 -5.855 1.00 93.31 108 ILE A C 1
ATOM 842 O O . ILE A 1 108 ? 17.946 -1.955 -6.850 1.00 93.31 108 ILE A O 1
ATOM 846 N N . TYR A 1 109 ? 15.917 -2.142 -5.912 1.00 88.88 109 TYR A N 1
ATOM 847 C CA . TYR A 1 109 ? 15.249 -2.531 -7.152 1.00 88.88 109 TYR A CA 1
ATOM 848 C C . TYR A 1 109 ? 15.241 -1.392 -8.164 1.00 88.88 109 TYR A C 1
ATOM 850 O O . TYR A 1 109 ? 15.440 -1.642 -9.345 1.00 88.88 109 TYR A O 1
ATOM 858 N N . THR A 1 110 ? 15.045 -0.148 -7.732 1.00 89.56 110 THR A N 1
ATOM 859 C CA . THR A 1 110 ? 15.042 0.996 -8.654 1.00 89.56 110 THR A CA 1
ATOM 860 C C . THR A 1 110 ? 16.424 1.222 -9.258 1.00 89.56 110 THR A C 1
ATOM 862 O O . THR A 1 110 ? 16.526 1.409 -10.466 1.00 89.56 110 THR A O 1
ATOM 865 N N . LEU A 1 111 ? 17.493 1.146 -8.458 1.00 90.44 111 LEU A N 1
ATOM 866 C CA . LEU A 1 111 ? 18.863 1.297 -8.953 1.00 90.44 111 LEU A CA 1
ATOM 867 C C . LEU A 1 111 ? 19.292 0.099 -9.806 1.00 90.44 111 LEU A C 1
ATOM 869 O O . LEU A 1 111 ? 19.716 0.282 -10.945 1.00 90.44 111 LEU A O 1
ATOM 873 N N . GLY A 1 112 ? 19.134 -1.125 -9.297 1.00 88.31 112 GLY A N 1
ATOM 874 C CA . GLY A 1 112 ? 19.513 -2.339 -10.025 1.00 88.31 112 GLY A CA 1
ATOM 875 C C . GLY A 1 112 ? 18.686 -2.534 -11.294 1.00 88.31 112 GLY A C 1
ATOM 876 O O . GLY A 1 112 ? 19.221 -2.799 -12.368 1.00 88.31 112 GLY A O 1
ATOM 877 N N . GLY A 1 113 ? 17.377 -2.323 -11.189 1.00 82.12 113 GLY A N 1
ATOM 878 C CA . GLY A 1 113 ? 16.445 -2.367 -12.304 1.00 82.12 113 GLY A CA 1
ATOM 879 C C . GLY A 1 113 ? 16.664 -1.249 -13.313 1.00 82.12 113 GLY A C 1
ATOM 880 O O . GLY A 1 113 ? 16.574 -1.498 -14.512 1.00 82.12 113 GLY A O 1
ATOM 881 N N . GLY A 1 114 ? 17.000 -0.042 -12.854 1.00 85.56 114 GLY A N 1
ATOM 882 C CA . GLY A 1 114 ? 17.370 1.079 -13.711 1.00 85.56 114 GLY A CA 1
ATOM 883 C C . GLY A 1 114 ? 18.604 0.755 -14.544 1.00 85.56 114 GLY A C 1
ATOM 884 O O . GLY A 1 114 ? 18.529 0.793 -15.768 1.00 85.56 114 GLY A O 1
ATOM 885 N N . VAL A 1 115 ? 19.703 0.335 -13.910 1.00 88.56 115 VAL A N 1
ATOM 886 C CA . VAL A 1 115 ? 20.945 -0.042 -14.613 1.00 88.56 115 VAL A CA 1
ATOM 887 C C . VAL A 1 115 ? 20.699 -1.170 -15.620 1.00 88.56 115 VAL A C 1
ATOM 889 O O . VAL A 1 115 ? 21.120 -1.064 -16.772 1.00 88.56 115 VAL A O 1
ATOM 892 N N . LEU A 1 116 ? 19.958 -2.214 -15.233 1.00 87.19 116 LEU A N 1
ATOM 893 C CA . LEU A 1 116 ? 19.613 -3.321 -16.130 1.00 87.19 116 LEU A CA 1
ATOM 894 C C . LEU A 1 116 ? 18.736 -2.862 -17.311 1.00 87.19 116 LEU A C 1
ATOM 896 O O . LEU A 1 116 ? 18.963 -3.258 -18.456 1.00 87.19 116 LEU A O 1
ATOM 900 N N . SER A 1 117 ? 17.738 -2.015 -17.048 1.00 82.94 117 SER A N 1
ATOM 901 C CA . SER A 1 117 ? 16.821 -1.498 -18.073 1.00 82.94 117 SER A CA 1
ATOM 902 C C . SER A 1 117 ? 17.547 -0.572 -19.045 1.00 82.94 117 SER A C 1
ATOM 904 O O . SER A 1 117 ? 17.347 -0.677 -20.250 1.00 82.94 117 SER A O 1
ATOM 906 N N . PHE A 1 118 ? 18.439 0.287 -18.552 1.00 82.75 118 PHE A N 1
ATOM 907 C CA . PHE A 1 118 ? 19.289 1.123 -19.398 1.00 82.75 118 PHE A CA 1
ATOM 908 C C . PHE A 1 118 ? 20.244 0.280 -20.244 1.00 82.75 118 PHE A C 1
ATOM 910 O O . PHE A 1 118 ? 20.304 0.482 -21.453 1.00 82.75 118 PHE A O 1
ATOM 917 N N . GLY A 1 119 ? 20.933 -0.699 -19.648 1.00 84.00 119 GLY A N 1
ATOM 918 C CA . GLY A 1 119 ? 21.858 -1.573 -20.375 1.00 84.00 119 GLY A CA 1
ATOM 919 C C . GLY A 1 119 ? 21.165 -2.389 -21.469 1.00 84.00 119 GLY A C 1
ATOM 920 O O . GLY A 1 119 ? 21.635 -2.430 -22.605 1.00 84.00 119 GLY A O 1
ATOM 921 N N . SER A 1 120 ? 20.009 -2.982 -21.158 1.00 82.56 120 SER A N 1
ATOM 922 C CA . SER A 1 120 ? 19.211 -3.730 -22.141 1.00 82.56 120 SER A CA 1
ATOM 923 C C . SER A 1 120 ? 18.658 -2.829 -23.246 1.00 82.56 120 SER A C 1
ATOM 925 O O . SER A 1 120 ? 18.756 -3.187 -24.418 1.00 82.56 120 SER A O 1
ATOM 927 N N . SER A 1 121 ? 18.146 -1.643 -22.907 1.00 78.38 121 SER A N 1
ATOM 928 C CA . SER A 1 121 ? 17.625 -0.691 -23.898 1.00 78.38 121 SER A CA 1
ATOM 929 C C . SER A 1 121 ? 18.727 -0.150 -24.808 1.00 78.38 121 SER A C 1
ATOM 931 O O . SER A 1 121 ? 18.516 -0.038 -26.012 1.00 78.38 121 SER A O 1
ATOM 933 N N . PHE A 1 122 ? 19.916 0.118 -24.260 1.00 81.62 122 PHE A N 1
ATOM 934 C CA . PHE A 1 122 ? 21.089 0.518 -25.035 1.00 81.62 122 PHE A CA 1
ATOM 935 C C . PHE A 1 122 ? 21.544 -0.595 -25.987 1.00 81.62 122 PHE A C 1
ATOM 937 O O . PHE A 1 122 ? 21.809 -0.331 -27.156 1.00 81.62 122 PHE A O 1
ATOM 944 N N . PHE A 1 123 ? 21.588 -1.846 -25.518 1.00 84.25 123 PHE A N 1
ATOM 945 C CA . PHE A 1 123 ? 21.954 -2.999 -26.345 1.00 84.25 123 PHE A CA 1
ATOM 946 C C . PHE A 1 123 ? 20.950 -3.249 -27.484 1.00 84.25 123 PHE A C 1
ATOM 948 O O . PHE A 1 123 ? 21.333 -3.467 -28.631 1.00 84.25 123 PHE A O 1
ATOM 955 N N . LEU A 1 124 ? 19.650 -3.168 -27.192 1.00 80.75 124 LEU A N 1
ATOM 956 C CA . LEU A 1 124 ? 18.595 -3.258 -28.206 1.00 80.75 124 LEU A CA 1
ATOM 957 C C . LEU A 1 124 ? 18.673 -2.102 -29.206 1.00 80.75 124 LEU A C 1
ATOM 959 O O . LEU A 1 124 ? 18.605 -2.317 -30.416 1.00 80.75 124 LEU A O 1
ATOM 963 N N . GLY A 1 125 ? 18.849 -0.881 -28.707 1.00 76.81 125 GLY A N 1
ATOM 964 C CA . GLY A 1 125 ? 18.988 0.299 -29.543 1.00 76.81 125 GLY A CA 1
ATOM 965 C C . GLY A 1 125 ? 20.234 0.245 -30.432 1.00 76.81 125 GLY A C 1
ATOM 966 O O . GLY A 1 125 ? 20.163 0.675 -31.579 1.00 76.81 125 GLY A O 1
ATOM 967 N N . SER A 1 126 ? 21.352 -0.327 -29.967 1.00 79.75 126 SER A N 1
ATOM 968 C CA . SER A 1 126 ? 22.578 -0.454 -30.769 1.00 79.75 126 SER A CA 1
ATOM 969 C C . SER A 1 126 ? 22.458 -1.508 -31.875 1.00 79.75 126 SER A C 1
ATOM 971 O O . SER A 1 126 ? 22.998 -1.309 -32.963 1.00 79.75 126 SER A O 1
ATOM 973 N N . MET A 1 127 ? 21.685 -2.580 -31.659 1.00 79.94 127 MET A N 1
ATOM 974 C CA . MET A 1 127 ? 21.340 -3.541 -32.716 1.00 79.94 127 MET A CA 1
ATOM 975 C C . MET A 1 127 ? 20.412 -2.943 -33.782 1.00 79.94 127 MET A C 1
ATOM 977 O O . MET A 1 127 ? 20.582 -3.224 -34.969 1.00 79.94 127 MET A O 1
ATOM 981 N N . LEU A 1 128 ? 19.438 -2.127 -33.371 1.00 75.94 128 LEU A N 1
ATOM 982 C CA . LEU A 1 128 ? 18.442 -1.519 -34.264 1.00 75.94 128 LEU A CA 1
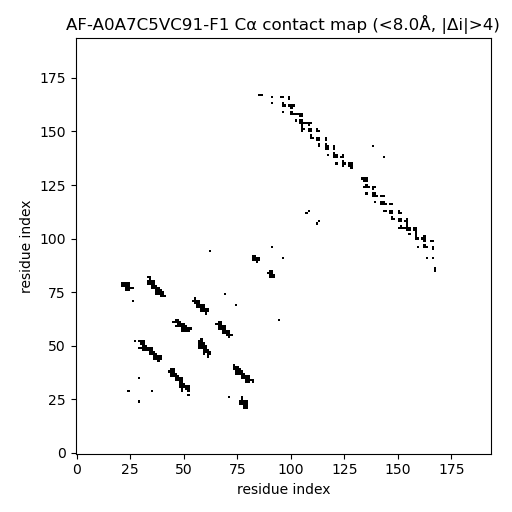ATOM 983 C C . LEU A 1 128 ? 18.942 -0.234 -34.947 1.00 75.94 128 LEU A C 1
ATOM 985 O O . LEU A 1 128 ? 18.435 0.148 -35.997 1.00 75.94 128 LEU A O 1
ATOM 989 N N . GLY A 1 129 ? 19.940 0.434 -34.367 1.00 65.38 129 GLY A N 1
ATOM 990 C CA . GLY A 1 129 ? 20.423 1.758 -34.762 1.00 65.38 129 GLY A CA 1
ATOM 991 C C . GLY A 1 129 ? 21.367 1.804 -35.964 1.00 65.38 129 GLY A C 1
ATOM 992 O O . GLY A 1 129 ? 21.946 2.858 -36.210 1.00 65.38 129 GLY A O 1
ATOM 993 N N . LYS A 1 130 ? 21.527 0.717 -36.733 1.00 61.22 130 LYS A N 1
ATOM 994 C CA . LYS A 1 130 ? 22.428 0.689 -37.903 1.00 61.22 130 LYS A CA 1
ATOM 995 C C . LYS A 1 130 ? 22.083 1.708 -39.004 1.00 61.22 130 LYS A C 1
ATOM 997 O O . LYS A 1 130 ? 22.941 1.959 -39.840 1.00 61.22 130 LYS A O 1
ATOM 1002 N N . GLU A 1 131 ? 20.896 2.326 -38.987 1.00 58.53 131 GLU A N 1
ATOM 1003 C CA . GLU A 1 131 ? 20.475 3.282 -40.028 1.00 58.53 131 GLU A CA 1
ATOM 1004 C C . GLU A 1 131 ? 20.005 4.665 -39.526 1.00 58.53 131 GLU A C 1
ATOM 1006 O O . GLU A 1 131 ? 19.818 5.565 -40.339 1.00 58.53 131 GLU A O 1
ATOM 1011 N N . SER A 1 132 ? 19.850 4.914 -38.215 1.00 57.84 132 SER A N 1
ATOM 1012 C CA . SER A 1 132 ? 19.565 6.278 -37.719 1.00 57.84 132 SER A CA 1
ATOM 1013 C C . SER A 1 132 ? 19.857 6.470 -36.224 1.00 57.84 132 SER A C 1
ATOM 1015 O O . SER A 1 132 ? 19.327 5.768 -35.363 1.00 57.84 132 SER A O 1
ATOM 1017 N N . GLY A 1 133 ? 20.662 7.487 -35.890 1.00 60.03 133 GLY A N 1
ATOM 1018 C CA . GLY A 1 133 ? 21.033 7.818 -34.504 1.00 60.03 133 GLY A CA 1
ATOM 1019 C C . GLY A 1 133 ? 19.856 8.229 -33.604 1.00 60.03 133 GLY A C 1
ATOM 1020 O O . GLY A 1 133 ? 19.916 8.054 -32.388 1.00 60.03 133 GLY A O 1
ATOM 1021 N N . ASN A 1 134 ? 18.744 8.694 -34.186 1.00 66.56 134 ASN A N 1
ATOM 1022 C CA . ASN A 1 134 ? 17.538 9.072 -33.437 1.00 66.56 134 ASN A CA 1
ATOM 1023 C C . ASN A 1 134 ? 16.790 7.867 -32.838 1.00 66.56 134 ASN A C 1
ATOM 1025 O O . ASN A 1 134 ? 16.148 8.002 -31.795 1.00 66.56 134 ASN A O 1
ATOM 1029 N N . VAL A 1 135 ? 16.892 6.680 -33.448 1.00 62.97 135 VAL A N 1
ATOM 1030 C CA . VAL A 1 135 ? 16.219 5.467 -32.948 1.00 62.97 135 VAL A CA 1
ATOM 1031 C C . VAL A 1 135 ? 16.861 4.973 -31.652 1.00 62.97 135 VAL A C 1
ATOM 1033 O O . VAL A 1 135 ? 16.140 4.527 -30.760 1.00 62.97 135 VAL A O 1
ATOM 1036 N N . LEU A 1 136 ? 18.182 5.128 -31.502 1.00 65.94 136 LEU A N 1
ATOM 1037 C CA . LEU A 1 136 ? 18.934 4.756 -30.297 1.00 65.94 136 LEU A CA 1
ATOM 1038 C C . LEU A 1 136 ? 18.509 5.588 -29.075 1.00 65.94 136 LEU A C 1
ATOM 1040 O O . LEU A 1 136 ? 18.266 5.036 -28.000 1.00 65.94 136 LEU A O 1
ATOM 1044 N N . ALA A 1 137 ? 18.375 6.908 -29.244 1.00 66.19 137 ALA A N 1
ATOM 1045 C CA . ALA A 1 137 ? 17.953 7.806 -28.169 1.00 66.19 137 ALA A CA 1
ATOM 1046 C C . ALA A 1 137 ? 16.499 7.541 -27.741 1.00 66.19 137 ALA A C 1
ATOM 1048 O O . ALA A 1 137 ? 16.210 7.439 -26.547 1.00 66.19 137 ALA A O 1
ATOM 1049 N N . ALA A 1 138 ? 15.592 7.356 -28.707 1.00 68.12 138 ALA A N 1
ATOM 1050 C CA . ALA A 1 138 ? 14.180 7.098 -28.433 1.00 68.12 138 ALA A CA 1
ATOM 1051 C C . ALA A 1 138 ? 13.950 5.746 -27.732 1.00 68.12 138 ALA A C 1
ATOM 1053 O O . ALA A 1 138 ? 13.192 5.673 -26.762 1.00 68.12 138 ALA A O 1
ATOM 1054 N N . THR A 1 139 ? 14.630 4.679 -28.172 1.00 65.38 139 THR A N 1
ATOM 1055 C CA . THR A 1 139 ? 14.511 3.355 -27.531 1.00 65.38 139 THR A CA 1
ATOM 1056 C C . THR A 1 139 ? 15.121 3.336 -26.135 1.00 65.38 139 THR A C 1
ATOM 1058 O O . THR A 1 139 ? 14.490 2.827 -25.211 1.00 65.38 139 THR A O 1
ATOM 1061 N N . THR A 1 140 ? 16.294 3.943 -25.944 1.00 69.12 140 THR A N 1
ATOM 1062 C CA . THR A 1 140 ? 16.958 3.970 -24.632 1.00 69.12 140 THR A CA 1
ATOM 1063 C C . THR A 1 140 ? 16.125 4.714 -23.584 1.00 69.12 140 THR A C 1
ATOM 1065 O O . THR A 1 140 ? 15.947 4.216 -22.472 1.00 69.12 140 THR A O 1
ATOM 1068 N N . LEU A 1 141 ? 15.551 5.869 -23.941 1.00 70.44 141 LEU A N 1
ATOM 1069 C CA . LEU A 1 141 ? 14.722 6.656 -23.022 1.00 70.44 141 LEU A CA 1
ATOM 1070 C C . LEU A 1 141 ? 13.347 6.013 -22.769 1.00 70.44 141 LEU A C 1
ATOM 1072 O O . LEU A 1 141 ? 12.892 5.958 -21.623 1.00 70.44 141 LEU A O 1
ATOM 1076 N N . GLY A 1 142 ? 12.690 5.489 -23.808 1.00 72.12 142 GLY A N 1
ATOM 1077 C CA . GLY A 1 142 ? 11.366 4.873 -23.685 1.00 72.12 142 GLY A CA 1
ATOM 1078 C C . GLY A 1 142 ? 11.376 3.574 -22.874 1.00 72.12 142 GLY A C 1
ATOM 1079 O O . GLY A 1 142 ? 10.619 3.427 -21.914 1.00 72.12 142 GLY A O 1
ATOM 1080 N N . PHE A 1 143 ? 12.263 2.635 -23.216 1.00 72.31 143 PHE A N 1
ATOM 1081 C CA . PHE A 1 143 ? 12.326 1.339 -22.532 1.00 72.31 143 PHE A CA 1
ATOM 1082 C C . PHE A 1 143 ? 12.996 1.432 -21.154 1.00 72.31 143 PHE A C 1
ATOM 1084 O O . PHE A 1 143 ? 12.554 0.762 -20.217 1.00 72.31 143 PHE A O 1
ATOM 1091 N N . GLY A 1 144 ? 13.988 2.316 -20.985 1.00 75.44 144 GLY A N 1
ATOM 1092 C CA . GLY A 1 144 ? 14.658 2.530 -19.700 1.00 75.44 144 GLY A CA 1
ATOM 1093 C C . GLY A 1 144 ? 13.711 3.045 -18.612 1.00 75.44 144 GLY A C 1
ATOM 1094 O O . GLY A 1 144 ? 13.723 2.547 -17.482 1.00 75.44 144 GLY A O 1
ATOM 1095 N N . THR A 1 145 ? 12.838 4.000 -18.951 1.00 79.62 145 THR A N 1
ATOM 1096 C CA . THR A 1 145 ? 11.870 4.582 -18.001 1.00 79.62 145 THR A CA 1
ATOM 1097 C C . THR A 1 145 ? 10.774 3.594 -17.609 1.00 79.62 145 THR A C 1
ATOM 1099 O O . THR A 1 145 ? 10.480 3.449 -16.419 1.00 79.62 145 THR A O 1
ATOM 1102 N N . LEU A 1 146 ? 10.215 2.858 -18.577 1.00 82.31 146 LEU A N 1
ATOM 1103 C CA . LEU A 1 146 ? 9.208 1.828 -18.309 1.00 82.31 146 LEU A CA 1
ATOM 1104 C C . LEU A 1 146 ? 9.775 0.695 -17.442 1.00 82.31 146 LEU A C 1
ATOM 1106 O O . LEU A 1 146 ? 9.130 0.277 -16.477 1.00 82.31 146 LEU A O 1
ATOM 1110 N N . GLY A 1 147 ? 10.993 0.238 -17.750 1.00 78.31 147 GLY A N 1
ATOM 1111 C CA . GLY A 1 147 ? 11.689 -0.776 -16.961 1.00 78.31 147 GLY A CA 1
ATOM 1112 C C . GLY A 1 147 ? 11.918 -0.311 -15.524 1.00 78.31 147 GLY A C 1
ATOM 1113 O O . GLY A 1 147 ? 11.478 -0.969 -14.579 1.00 78.31 147 GLY A O 1
ATOM 1114 N N . THR A 1 148 ? 12.489 0.883 -15.343 1.00 83.81 148 THR A N 1
ATOM 1115 C CA . THR A 1 148 ? 12.719 1.477 -14.014 1.00 83.81 148 THR A CA 1
ATOM 1116 C C . THR A 1 148 ? 11.421 1.598 -13.209 1.00 83.81 148 THR A C 1
ATOM 1118 O O . THR A 1 148 ? 11.388 1.245 -12.029 1.00 83.81 148 THR A O 1
ATOM 1121 N N . PHE A 1 149 ? 10.321 2.027 -13.839 1.00 86.44 149 PHE A N 1
ATOM 1122 C CA . PHE A 1 149 ? 9.013 2.118 -13.187 1.00 86.44 149 PHE A CA 1
ATOM 1123 C C . PHE A 1 149 ? 8.480 0.750 -12.729 1.00 86.44 149 PHE A C 1
ATOM 1125 O O . PHE A 1 149 ? 7.953 0.631 -11.616 1.00 86.44 149 PHE A O 1
ATOM 1132 N N . MET A 1 150 ? 8.637 -0.298 -13.547 1.00 87.06 150 MET A N 1
ATOM 1133 C CA . MET A 1 150 ? 8.262 -1.661 -13.154 1.00 87.06 150 MET A CA 1
ATOM 1134 C C . MET A 1 150 ? 9.063 -2.146 -11.944 1.00 87.06 150 MET A C 1
ATOM 1136 O O . MET A 1 150 ? 8.473 -2.664 -10.990 1.00 87.06 150 MET A O 1
ATOM 1140 N N . PHE A 1 151 ? 10.379 -1.929 -11.935 1.00 88.25 151 PHE A N 1
ATOM 1141 C CA . PHE A 1 151 ? 11.226 -2.309 -10.806 1.00 88.25 151 PHE A CA 1
ATOM 1142 C C . PHE A 1 151 ? 10.925 -1.500 -9.541 1.00 88.25 151 PHE A C 1
ATOM 1144 O O . PHE A 1 151 ? 10.852 -2.080 -8.460 1.00 88.25 151 PHE A O 1
ATOM 1151 N N . PHE A 1 152 ? 10.649 -0.200 -9.657 1.00 89.44 152 PHE A N 1
ATOM 1152 C CA . PHE A 1 152 ? 10.190 0.622 -8.535 1.00 89.44 152 PHE A CA 1
ATOM 1153 C C . PHE A 1 152 ? 8.908 0.056 -7.909 1.00 89.44 152 PHE A C 1
ATOM 1155 O O . PHE A 1 152 ? 8.803 -0.102 -6.688 1.00 89.44 152 PHE A O 1
ATOM 1162 N N . ARG A 1 153 ? 7.924 -0.313 -8.741 1.00 89.81 153 ARG A N 1
ATOM 1163 C CA . ARG A 1 153 ? 6.670 -0.922 -8.276 1.00 89.81 153 ARG A CA 1
ATOM 1164 C C . ARG A 1 153 ? 6.912 -2.272 -7.595 1.00 89.81 153 ARG A C 1
ATOM 1166 O O . ARG A 1 153 ? 6.299 -2.537 -6.558 1.00 89.81 153 ARG A O 1
ATOM 1173 N N . ALA A 1 154 ? 7.792 -3.103 -8.151 1.00 90.38 154 ALA A N 1
ATOM 1174 C CA . ALA A 1 154 ? 8.184 -4.377 -7.553 1.00 90.38 154 ALA A CA 1
ATOM 1175 C C . ALA A 1 154 ? 8.882 -4.176 -6.195 1.00 90.38 154 ALA A C 1
ATOM 1177 O O . ALA A 1 154 ? 8.517 -4.828 -5.217 1.00 90.38 154 ALA A O 1
ATOM 1178 N N . GLY A 1 155 ? 9.798 -3.210 -6.103 1.00 91.31 155 GLY A N 1
ATOM 1179 C CA . GLY A 1 155 ? 10.490 -2.846 -4.869 1.00 91.31 155 GLY A CA 1
ATOM 1180 C C . GLY A 1 155 ? 9.529 -2.405 -3.762 1.00 91.31 155 GLY A C 1
ATOM 1181 O O . GLY A 1 155 ? 9.597 -2.929 -2.652 1.00 91.31 155 GLY A O 1
ATOM 1182 N N . ARG A 1 156 ? 8.534 -1.559 -4.074 1.00 92.94 156 ARG A N 1
ATOM 1183 C CA . ARG A 1 156 ? 7.492 -1.167 -3.099 1.00 92.94 156 ARG A CA 1
ATOM 1184 C C . ARG A 1 156 ? 6.652 -2.344 -2.611 1.00 92.94 156 ARG A C 1
ATOM 1186 O O . ARG A 1 156 ? 6.195 -2.336 -1.466 1.00 92.94 156 ARG A O 1
ATOM 1193 N N . ALA A 1 157 ? 6.396 -3.324 -3.479 1.00 91.19 157 ALA A N 1
ATOM 1194 C CA . ALA A 1 157 ? 5.672 -4.534 -3.105 1.00 91.19 157 ALA A CA 1
ATOM 1195 C C . ALA A 1 157 ? 6.509 -5.416 -2.166 1.00 91.19 157 ALA A C 1
ATOM 1197 O O . ALA A 1 157 ? 5.960 -5.944 -1.199 1.00 91.19 157 ALA A O 1
ATOM 1198 N N . MET A 1 158 ? 7.820 -5.524 -2.407 1.00 93.62 158 MET A N 1
ATOM 1199 C CA . MET A 1 158 ? 8.748 -6.225 -1.515 1.00 93.62 158 MET A CA 1
ATOM 1200 C C . MET A 1 158 ? 8.884 -5.525 -0.163 1.00 93.62 158 MET A C 1
ATOM 1202 O O . MET A 1 158 ? 8.737 -6.188 0.856 1.00 93.62 158 MET A O 1
ATOM 1206 N N . ASP A 1 159 ? 9.034 -4.197 -0.133 1.00 94.38 159 ASP A N 1
ATOM 1207 C CA . ASP A 1 159 ? 9.072 -3.426 1.120 1.00 94.38 159 ASP A CA 1
ATOM 1208 C C . ASP A 1 159 ? 7.812 -3.640 1.967 1.00 94.38 159 ASP A C 1
ATOM 1210 O O . ASP A 1 159 ? 7.892 -3.780 3.183 1.00 94.38 159 ASP A O 1
ATOM 1214 N N . ARG A 1 160 ? 6.632 -3.720 1.333 1.00 94.31 160 ARG A N 1
ATOM 1215 C CA . ARG A 1 160 ? 5.386 -4.038 2.049 1.00 94.31 160 ARG A CA 1
ATOM 1216 C C . ARG A 1 160 ? 5.385 -5.464 2.603 1.00 94.31 160 ARG A C 1
ATOM 1218 O O . ARG A 1 160 ? 4.905 -5.670 3.710 1.00 94.31 160 ARG A O 1
ATOM 1225 N N . ARG A 1 161 ? 5.867 -6.452 1.842 1.00 94.94 161 ARG A N 1
ATOM 1226 C CA . ARG A 1 161 ? 5.947 -7.849 2.311 1.00 94.94 161 ARG A CA 1
ATOM 1227 C C . ARG A 1 161 ? 6.906 -7.985 3.486 1.00 94.94 161 ARG A C 1
ATOM 1229 O O . ARG A 1 161 ? 6.584 -8.689 4.433 1.00 94.94 161 ARG A O 1
ATOM 1236 N N . GLU A 1 162 ? 8.040 -7.300 3.419 1.00 96.81 162 GLU A N 1
ATOM 1237 C CA . GLU A 1 162 ? 9.030 -7.301 4.489 1.00 96.81 162 GLU A CA 1
ATOM 1238 C C . GLU A 1 162 ? 8.477 -6.648 5.752 1.00 96.81 162 GLU A C 1
ATOM 1240 O O . GLU A 1 162 ? 8.533 -7.253 6.812 1.00 96.81 162 GLU A O 1
ATOM 1245 N N . ALA A 1 163 ? 7.815 -5.495 5.623 1.00 95.56 163 ALA A N 1
ATOM 1246 C CA . ALA A 1 163 ? 7.132 -4.853 6.742 1.00 95.56 163 ALA A CA 1
ATOM 1247 C C . ALA A 1 163 ? 6.127 -5.792 7.433 1.00 95.56 163 ALA A C 1
ATOM 1249 O O . ALA A 1 163 ? 6.137 -5.918 8.651 1.00 95.56 163 ALA A O 1
ATOM 1250 N N . ILE A 1 164 ? 5.304 -6.513 6.661 1.00 95.38 164 ILE A N 1
ATOM 1251 C CA . ILE A 1 164 ? 4.351 -7.496 7.207 1.00 95.38 164 ILE A CA 1
ATOM 1252 C C . ILE A 1 164 ? 5.075 -8.613 7.976 1.00 95.38 164 ILE A C 1
ATOM 1254 O O . ILE A 1 164 ? 4.621 -9.005 9.048 1.00 95.38 164 ILE A O 1
ATOM 1258 N N . ARG A 1 165 ? 6.202 -9.119 7.456 1.00 96.12 165 ARG A N 1
ATOM 1259 C CA . ARG A 1 165 ? 7.017 -10.123 8.161 1.00 96.12 165 ARG A CA 1
ATOM 1260 C C . ARG A 1 165 ? 7.587 -9.567 9.455 1.00 96.12 165 ARG A C 1
ATOM 1262 O O . ARG A 1 165 ? 7.426 -10.197 10.487 1.00 96.12 165 ARG A O 1
ATOM 1269 N N . THR A 1 166 ? 8.157 -8.366 9.420 1.00 96.81 166 THR A N 1
ATOM 1270 C CA . THR A 1 166 ? 8.701 -7.712 10.611 1.00 96.81 166 THR A CA 1
ATOM 1271 C C . THR A 1 166 ? 7.633 -7.525 11.687 1.00 96.81 166 THR A C 1
ATOM 1273 O O . THR A 1 166 ? 7.891 -7.828 12.848 1.00 96.81 166 THR A O 1
ATOM 1276 N N . VAL A 1 167 ? 6.415 -7.097 11.326 1.00 96.00 167 VAL A N 1
ATOM 1277 C CA . VAL A 1 167 ? 5.295 -7.025 12.280 1.00 96.00 167 VAL A CA 1
ATOM 1278 C C . VAL A 1 167 ? 4.987 -8.399 12.879 1.00 96.00 167 VAL A C 1
ATOM 1280 O O . VAL A 1 167 ? 4.854 -8.528 14.098 1.00 96.00 167 VAL A O 1
ATOM 1283 N N . ASN A 1 168 ? 4.907 -9.436 12.043 1.00 95.31 168 ASN A N 1
ATOM 1284 C CA . ASN A 1 168 ? 4.665 -10.802 12.507 1.00 95.31 168 ASN A CA 1
ATOM 1285 C C . ASN A 1 168 ? 5.757 -11.293 13.462 1.00 95.31 168 ASN A C 1
ATOM 1287 O O . ASN A 1 168 ? 5.429 -11.868 14.498 1.00 95.31 168 ASN A O 1
ATOM 1291 N N . ASP A 1 169 ? 7.025 -11.029 13.153 1.00 96.19 169 ASP A N 1
ATOM 1292 C CA . ASP A 1 169 ? 8.171 -11.420 13.976 1.00 96.19 169 ASP A CA 1
ATOM 1293 C C . ASP A 1 169 ? 8.159 -10.695 15.327 1.00 96.19 169 ASP A C 1
ATOM 1295 O O . ASP A 1 169 ? 8.371 -11.314 16.373 1.00 96.19 169 ASP A O 1
ATOM 1299 N N . ILE A 1 170 ? 7.835 -9.395 15.329 1.00 95.06 170 ILE A N 1
ATOM 1300 C CA . ILE A 1 170 ? 7.666 -8.609 16.556 1.00 95.06 170 ILE A CA 1
ATOM 1301 C C . ILE A 1 170 ? 6.572 -9.239 17.420 1.00 95.06 170 ILE A C 1
ATOM 1303 O O . ILE A 1 170 ? 6.837 -9.581 18.574 1.00 95.06 170 ILE A O 1
ATOM 1307 N N 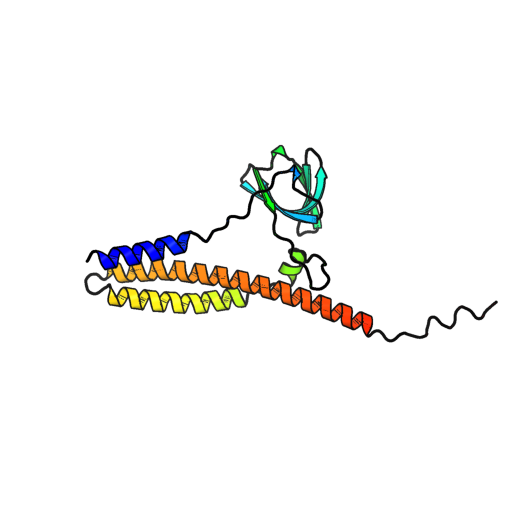. ARG A 1 171 ? 5.378 -9.478 16.859 1.00 94.19 171 ARG A N 1
ATOM 1308 C CA . ARG A 1 171 ? 4.253 -10.093 17.583 1.00 94.19 171 ARG A CA 1
ATOM 1309 C C . ARG A 1 171 ? 4.594 -11.498 18.088 1.00 94.19 171 ARG A C 1
ATOM 1311 O O . ARG A 1 171 ? 4.294 -11.811 19.237 1.0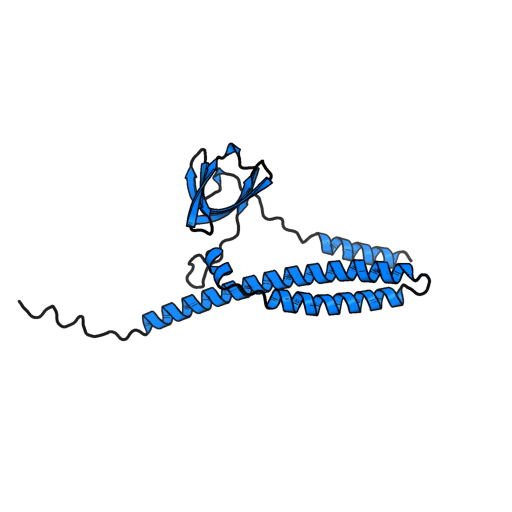0 94.19 171 ARG A O 1
ATOM 1318 N N . LEU A 1 172 ? 5.267 -12.322 17.281 1.00 93.94 172 LEU A N 1
ATOM 1319 C CA . LEU A 1 172 ? 5.704 -13.667 17.672 1.00 93.94 172 LEU A CA 1
ATOM 1320 C C . LEU A 1 172 ? 6.671 -13.626 18.857 1.00 93.94 172 LEU A C 1
ATOM 1322 O O . LEU A 1 172 ? 6.540 -14.412 19.795 1.00 93.94 172 LEU A O 1
ATOM 1326 N N . SER A 1 173 ? 7.640 -12.709 18.819 1.00 92.56 173 SER A N 1
ATOM 1327 C CA . SER A 1 173 ? 8.629 -12.551 19.885 1.00 92.56 173 SER A CA 1
ATOM 1328 C C . SER A 1 173 ? 7.997 -12.050 21.188 1.00 92.56 173 SER A C 1
ATOM 1330 O O . SER A 1 173 ? 8.425 -12.447 22.273 1.00 92.56 173 SER A O 1
ATOM 1332 N N . SER A 1 174 ? 6.953 -11.221 21.095 1.00 91.56 174 SER A N 1
ATOM 1333 C CA . SER A 1 174 ? 6.185 -10.743 22.244 1.00 91.56 174 SER A CA 1
ATOM 1334 C C . SER A 1 174 ? 5.368 -11.852 22.905 1.00 91.56 174 SER A C 1
ATOM 1336 O O . SER A 1 174 ? 5.352 -11.904 24.134 1.00 91.56 174 SER A O 1
ATOM 1338 N N . GLU A 1 175 ? 4.750 -12.754 22.134 1.00 89.75 175 GLU A N 1
ATOM 1339 C CA . GLU A 1 175 ? 4.036 -13.910 22.706 1.00 89.75 175 GLU A CA 1
ATOM 1340 C C . GLU A 1 175 ? 5.008 -14.895 23.370 1.00 89.75 175 GLU A C 1
ATOM 1342 O O . GLU A 1 175 ? 4.841 -15.222 24.541 1.00 89.75 175 GLU A O 1
ATOM 1347 N N . HIS A 1 176 ? 6.122 -15.244 22.715 1.00 89.38 176 HIS A N 1
ATOM 1348 C CA . HIS A 1 176 ? 7.139 -16.111 23.329 1.00 89.38 176 HIS A CA 1
ATOM 1349 C C . HIS A 1 176 ? 7.704 -15.544 24.641 1.00 89.38 176 HIS A C 1
ATOM 1351 O O . HIS A 1 176 ? 8.036 -16.291 25.561 1.00 89.38 176 HIS A O 1
ATOM 1357 N N . LYS A 1 177 ? 7.847 -14.215 24.744 1.00 89.06 177 LYS A N 1
ATOM 1358 C CA . LYS A 1 177 ? 8.278 -13.558 25.987 1.00 89.06 177 LYS A CA 1
ATOM 1359 C C . LYS A 1 177 ? 7.221 -13.633 27.087 1.00 89.06 177 LYS A C 1
ATOM 1361 O O . LYS A 1 177 ? 7.604 -13.645 28.253 1.00 89.06 177 LYS A O 1
ATOM 1366 N N . ARG A 1 178 ? 5.928 -13.654 26.745 1.00 85.69 178 ARG A N 1
ATOM 1367 C CA . ARG A 1 178 ? 4.842 -13.848 27.717 1.00 85.69 178 ARG A CA 1
ATOM 1368 C C . ARG A 1 178 ? 4.854 -15.271 28.259 1.00 85.69 178 ARG A C 1
ATOM 1370 O O . ARG A 1 178 ? 4.869 -15.418 29.474 1.00 85.69 178 ARG A O 1
ATOM 1377 N N . ASP A 1 179 ? 4.981 -16.266 27.386 1.00 85.44 179 ASP A N 1
ATOM 1378 C CA . ASP A 1 179 ? 5.014 -17.682 27.780 1.00 85.44 179 ASP A CA 1
ATOM 1379 C C . ASP A 1 179 ? 6.241 -18.029 28.633 1.00 85.44 179 ASP A C 1
ATOM 1381 O O . ASP A 1 179 ? 6.195 -18.900 29.496 1.00 85.44 179 ASP A O 1
ATOM 1385 N N . ARG A 1 180 ? 7.359 -17.325 28.415 1.00 82.31 180 ARG A N 1
ATOM 1386 C CA . ARG A 1 180 ? 8.592 -17.496 29.194 1.00 82.31 180 ARG A CA 1
ATOM 1387 C C . ARG A 1 180 ? 8.630 -16.721 30.504 1.00 82.31 180 ARG A C 1
ATOM 1389 O O . ARG A 1 180 ? 9.629 -16.856 31.213 1.00 82.31 180 ARG A O 1
ATOM 1396 N N . LYS A 1 181 ? 7.627 -15.897 30.840 1.00 71.75 181 LYS A N 1
ATOM 1397 C CA . LYS A 1 181 ? 7.598 -15.299 32.180 1.00 71.75 181 LYS A CA 1
ATOM 1398 C C . LYS A 1 181 ? 7.495 -16.458 33.174 1.00 71.75 181 LYS A C 1
ATOM 1400 O O . LYS A 1 181 ? 6.499 -17.177 33.127 1.00 71.75 181 LYS A O 1
ATOM 1405 N N . PRO A 1 182 ? 8.524 -16.694 34.013 1.00 65.50 182 PRO A N 1
ATOM 1406 C CA . PRO A 1 182 ? 8.470 -17.778 34.978 1.00 65.50 182 PRO A CA 1
ATOM 1407 C C . PRO A 1 182 ? 7.222 -17.566 35.824 1.00 65.50 182 PRO A C 1
ATOM 1409 O O . PRO A 1 182 ? 6.915 -16.424 36.169 1.00 65.50 182 PRO A O 1
ATOM 1412 N N . PHE A 1 183 ? 6.502 -18.649 36.114 1.00 65.38 183 PHE A N 1
ATOM 1413 C CA . PHE A 1 183 ? 5.411 -18.653 37.077 1.00 65.38 183 PHE A CA 1
ATOM 1414 C C . PHE A 1 183 ? 5.983 -18.141 38.401 1.00 65.38 183 PHE A C 1
ATOM 1416 O O . PHE A 1 183 ? 6.612 -18.876 39.160 1.00 65.38 183 PHE A O 1
ATOM 1423 N N . THR A 1 184 ? 5.904 -16.832 38.622 1.00 68.06 184 THR A N 1
ATOM 1424 C CA . THR A 1 184 ? 6.374 -16.217 39.851 1.00 68.06 184 THR A CA 1
ATOM 1425 C C . THR A 1 184 ? 5.399 -16.686 40.910 1.00 68.06 184 THR A C 1
ATOM 1427 O O . THR A 1 184 ? 4.238 -16.287 40.875 1.00 68.06 184 THR A O 1
ATOM 1430 N N . ALA A 1 185 ? 5.867 -17.545 41.819 1.00 62.25 185 ALA A N 1
ATOM 1431 C CA . ALA A 1 185 ? 5.129 -18.140 42.938 1.00 62.25 185 ALA A CA 1
ATOM 1432 C C . ALA A 1 185 ? 4.668 -17.109 43.995 1.00 62.25 185 ALA A C 1
ATOM 1434 O O . ALA A 1 185 ? 4.635 -17.386 45.191 1.00 62.25 185 ALA A O 1
ATOM 1435 N N . HIS A 1 186 ? 4.355 -15.891 43.559 1.00 58.03 186 HIS A N 1
ATOM 1436 C CA . HIS A 1 186 ? 3.867 -14.805 44.390 1.00 58.03 186 HIS A CA 1
ATOM 1437 C C . HIS A 1 186 ? 2.356 -14.895 44.648 1.00 58.03 186 HIS A C 1
ATOM 1439 O O . HIS A 1 186 ? 1.861 -14.171 45.501 1.00 58.03 186 HIS A O 1
ATOM 1445 N N . ASP A 1 187 ? 1.660 -15.817 43.973 1.00 57.62 187 ASP A N 1
ATOM 1446 C CA . ASP A 1 187 ? 0.213 -16.056 44.095 1.00 57.62 187 ASP A CA 1
ATOM 1447 C C . ASP A 1 187 ? -0.136 -17.164 45.116 1.00 57.62 187 ASP A C 1
ATOM 1449 O O . ASP A 1 187 ? -1.250 -17.668 45.173 1.00 57.62 187 ASP A O 1
ATOM 1453 N N . SER A 1 188 ? 0.838 -17.615 45.915 1.00 60.16 188 SER A N 1
ATOM 1454 C CA . SER A 1 188 ? 0.653 -18.716 46.882 1.00 60.16 188 SER A CA 1
ATOM 1455 C C . SER A 1 188 ? 0.728 -18.274 48.347 1.00 60.16 188 SER A C 1
ATOM 1457 O O . SER A 1 188 ? 0.820 -19.123 49.229 1.00 60.16 188 SER A O 1
ATOM 1459 N N . ARG A 1 189 ? 0.728 -16.962 48.630 1.00 60.34 189 ARG A N 1
ATOM 1460 C CA . ARG A 1 189 ? 0.863 -16.429 50.000 1.00 60.34 189 ARG A CA 1
ATOM 1461 C C . ARG A 1 189 ? -0.349 -15.673 50.546 1.00 60.34 189 ARG A C 1
ATOM 1463 O O . ARG A 1 189 ? -0.305 -15.319 51.714 1.00 60.34 189 ARG A O 1
ATOM 1470 N N . GLU A 1 190 ? -1.418 -15.483 49.775 1.00 60.50 190 GLU A N 1
ATOM 1471 C CA . GLU A 1 190 ? -2.568 -14.668 50.215 1.00 60.50 190 GLU A CA 1
ATOM 1472 C C . GLU A 1 190 ? -3.756 -15.477 50.783 1.00 60.50 190 GLU A C 1
ATOM 1474 O O . GLU A 1 190 ? -4.745 -14.890 51.188 1.00 60.50 190 GLU A O 1
ATOM 1479 N N . ASN A 1 191 ? -3.657 -16.812 50.896 1.00 59.97 191 ASN A N 1
ATOM 1480 C CA . ASN A 1 191 ? -4.762 -17.666 51.382 1.00 59.97 191 ASN A CA 1
ATOM 1481 C C . ASN A 1 191 ? -4.505 -18.371 52.734 1.00 59.97 191 ASN A C 1
ATOM 1483 O O . ASN A 1 191 ? -5.136 -19.387 53.003 1.00 59.97 191 ASN A O 1
ATOM 1487 N N . ASN A 1 192 ? -3.580 -17.891 53.575 1.00 59.81 192 ASN A N 1
ATOM 1488 C CA . ASN A 1 192 ? -3.260 -18.537 54.866 1.00 59.81 192 ASN A CA 1
ATOM 1489 C C . ASN A 1 192 ? -3.437 -17.626 56.100 1.00 59.81 192 ASN A C 1
ATOM 1491 O O . ASN A 1 192 ? -2.845 -17.897 57.143 1.00 59.81 192 ASN A O 1
ATOM 1495 N N . GLU A 1 193 ? -4.250 -16.573 56.005 1.00 63.12 193 GLU A N 1
ATOM 1496 C CA . GLU A 1 193 ? -4.649 -15.751 57.158 1.00 63.12 193 GLU A CA 1
ATOM 1497 C C . GLU A 1 193 ? -6.183 -15.681 57.274 1.00 63.12 193 GLU A C 1
ATOM 1499 O O . GLU A 1 193 ? -6.777 -14.628 57.074 1.00 63.12 193 GLU A O 1
ATOM 1504 N N . GLU A 1 194 ? -6.821 -16.813 57.589 1.00 63.19 194 GLU A N 1
ATOM 1505 C CA . GLU A 1 194 ? -8.138 -16.877 58.256 1.00 63.19 194 GLU A CA 1
ATOM 1506 C C . GLU A 1 194 ? -8.138 -17.977 59.325 1.00 63.19 194 GLU A C 1
ATOM 1508 O O . GLU A 1 194 ? -7.579 -19.069 59.059 1.00 63.19 194 GLU A O 1
#

Mean predicted aligned error: 9.77 Å

Radius of gyration: 26.14 Å; Cα contacts (8 Å, |Δi|>4): 236; chains: 1; bounding box: 50×35×101 Å

Sequence (194 aa):
MVKSKIILSVIVLTGLTGCAKRPYIHFEEAEPSNFLEIILQNGEKIQGTVMKSEPHQLVLLASQNSAISVPKNTIRLIRRKPPVYDQFGRGISEEEIQSVKTSKNTVIYTLGGGVLSFGSSFFLGSMLGKESGNVLAATTLGFGTLGTFMFFRAGRAMDRREAIRTVNDIRLSSEHKRDRKPFTAHDSRENNEE

Nearest PDB structures (foldseek):
  3hfo-assembly1_B  TM=9.144E-01  e=2.812E-03  Synechocystis sp. PCC 6803
  2xk0-assembly1_A  TM=6.641E-01  e=8.062E-03  Drosophila melanogaster
  7uwz-assembly1_A  TM=6.820E-01  e=3.568E-02  synthetic construct
  2w4h-assembly1_M  TM=6.387E-01  e=4.038E-02  Gallus gallus
  2mys-assembly1_A  TM=6.386E-01  e=6.630E-02  Gallus gallus

Foldseek 3Di:
DVVVVVVVVVVVVVVPPPDPDQDWDDLVPLDAQWWKWFQFPVRDTFTFGFHDRDPFWTFGQGLVRDTDTGGPNGTDTMGTDDFDAAPVRHTDDVSQLVVQFDLVLLVVLLVVQLVVQLVVQQVVLVVVCPPHPVSNVCSNVVRSVVSSVVSNVVSNVVSSVVSSVVSNVVVVVVVVVVVPPPPPCPVVPPPPDD

pLDDT: mean 84.68, std 12.55, range [57.03, 98.38]

Solvent-accessible surface area (backbone atoms only — not comparable to full-atom values): 10850 Å² total; per-residue (Å²): 122,70,74,63,58,54,55,55,52,50,57,58,55,65,69,67,74,75,74,81,72,80,67,70,50,58,81,91,69,54,50,62,75,42,41,35,43,36,30,30,70,92,66,51,78,49,57,27,31,28,69,43,68,50,101,60,32,38,33,24,39,28,92,82,75,43,78,45,80,44,48,55,88,47,56,63,47,36,33,70,53,83,86,44,62,40,99,86,70,46,78,52,56,70,64,61,35,56,76,62,43,58,62,63,45,25,51,52,29,26,53,54,30,28,54,51,22,37,53,51,20,44,53,52,15,60,72,69,29,83,84,40,75,67,53,28,56,52,38,25,56,56,45,16,51,55,38,21,52,51,25,32,55,50,12,50,52,49,22,51,54,50,14,49,48,53,52,41,52,52,54,52,53,54,51,55,55,58,74,61,52,72,85,67,78,76,82,75,72,85,85,81,85,128